Protein AF-A0A4V1V0W4-F1 (afdb_monomer_lite)

pLDDT: mean 90.33, std 11.94, range [42.12, 98.88]

Sequence (285 aa):
SVSKTLTAITLIKLLEEKKIPVDSSIVPYLPKDMTLHPSISNITFRQLLTHTSGLHDLGEPSYAVLKKELSKEVPASDKVYQYQNSNFGIMRVLIPTIEDGYAPPAATQDYTKSYLYGIRLMQATQKRVLNAVGIRSADCKNPSPDKCLSYQYPEPIQAGTDWGDMTATNAYRGWTLSAEEMSRVIRGLLYTEKLLTQAQREAMLSGRLGIFPANVAGLEEYGHNGMHPGNPVPGGLNLGEVGTTIAGYSNGISVALFVNSQIDSGDSTSKPIRTAIIADIAAHQ

Secondary structure (DSSP, 8-state):
-THHHHHHHHHHHHHHHTT--TTSBSGGGS-TTSPPPGGGGG-BHHHHHTT-S-----SS--HHHHHHHHTS---GGG-S----THHHHTHHHHHHHHHH-----TTS-HHHHHHHHHHHHHHHHIIIIIGGGT----BSS---TTPPPBB-SSS--PPPBP----GGG-SSS--B--HHHHHHHHHHHHS-SSSS-HHHHHHHHHTTSS-EEEEETTEEEEEEEEEES---TTT---S--EEEEEEEETTS-EEEEEESB--SSSS-THHHHHHHHHHHHHHT-

Radius of gyration: 18.7 Å; chains: 1; bounding box: 48×43×48 Å

Foldseek 3Di:
DQLLVLLLLLVLVLCVVLVHDQQDQLVVQDDPPQAADPQSRRQGNLLLLQQQRQFAQPDQLFQVSLSVRRNDDRDPVSSDRDDHLNSQSCSLRRSLCSNPNDDDDPPDDRLVRLLVSLVSSVVSSCVQAQVLLPHDQKFLARPDPPDDFFAEPPDPDDDGDDPGHCSSRGRSDRIDDDFVSLQSRLLCLPPHPSRHDPVSSCCCAVSVRSWDWDAAPNWIKIKDKDKPPPDDDDPDDDRGMKTWMWMDTPVSDIGIDIDRGDPDDHDSVVVVVVSVVVVVVVVVD

Structure (mmCIF, N/CA/C/O backbone):
data_AF-A0A4V1V0W4-F1
#
_entry.id   AF-A0A4V1V0W4-F1
#
loop_
_atom_site.group_PDB
_atom_site.id
_atom_site.type_symbol
_atom_site.label_atom_id
_atom_site.label_alt_id
_atom_site.label_comp_id
_atom_site.label_asym_id
_atom_site.label_entity_id
_atom_site.label_seq_id
_atom_site.pdbx_PDB_ins_code
_atom_site.Cartn_x
_atom_site.Cartn_y
_atom_site.Cartn_z
_atom_site.occupancy
_atom_site.B_iso_or_equiv
_atom_site.auth_seq_id
_atom_site.auth_comp_id
_atom_site.auth_asym_id
_atom_site.auth_atom_id
_atom_site.pdbx_PDB_model_num
ATOM 1 N N . SER A 1 1 ? 2.374 4.182 -7.389 1.00 93.06 1 SER A N 1
ATOM 2 C CA . SER A 1 1 ? 1.206 3.326 -7.083 1.00 93.06 1 SER A CA 1
ATOM 3 C C . SER A 1 1 ? 1.531 1.895 -6.682 1.00 93.06 1 SER A C 1
ATOM 5 O O . SER A 1 1 ? 0.800 1.385 -5.851 1.00 93.06 1 SER A O 1
ATOM 7 N N . VAL A 1 2 ? 2.608 1.256 -7.164 1.00 95.31 2 VAL A N 1
ATOM 8 C CA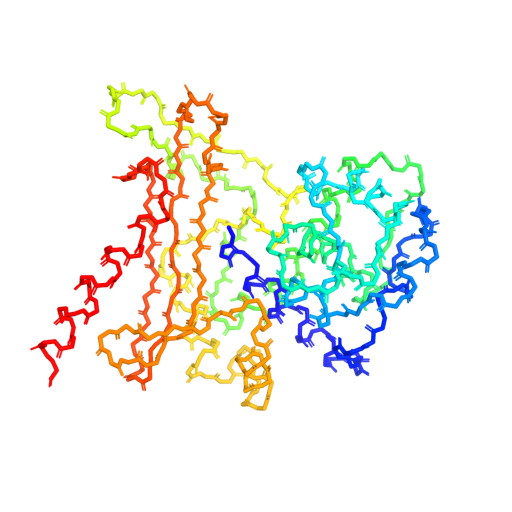 . VAL A 1 2 ? 2.999 -0.107 -6.728 1.00 95.31 2 VAL A CA 1
ATOM 9 C C . VAL A 1 2 ? 3.064 -0.271 -5.196 1.00 95.31 2 VAL A C 1
ATOM 11 O O . VAL A 1 2 ? 2.691 -1.318 -4.674 1.00 95.31 2 VAL A O 1
ATOM 14 N N . SER A 1 3 ? 3.420 0.795 -4.469 1.00 97.31 3 SER A N 1
ATOM 15 C CA . SER A 1 3 ? 3.336 0.916 -3.003 1.00 97.31 3 SER A CA 1
ATOM 16 C C . SER A 1 3 ? 2.017 0.440 -2.382 1.00 97.31 3 SER A C 1
ATOM 18 O O . SER A 1 3 ? 2.037 -0.103 -1.281 1.00 97.31 3 SER A O 1
ATOM 20 N N . LYS A 1 4 ? 0.889 0.587 -3.088 1.00 98.50 4 LYS A N 1
ATOM 21 C CA . LYS A 1 4 ? -0.433 0.130 -2.639 1.00 98.50 4 LYS A CA 1
ATOM 22 C C . LYS A 1 4 ? -0.457 -1.369 -2.362 1.00 98.50 4 LYS A C 1
ATOM 24 O O . LYS A 1 4 ? -1.062 -1.788 -1.384 1.00 98.50 4 LYS A O 1
ATOM 29 N N . THR A 1 5 ? 0.271 -2.155 -3.154 1.00 98.25 5 THR A N 1
ATOM 30 C CA . THR A 1 5 ? 0.407 -3.603 -2.952 1.00 98.25 5 THR A CA 1
ATOM 31 C C . THR A 1 5 ? 1.073 -3.906 -1.610 1.00 98.25 5 THR A C 1
ATOM 33 O O . THR A 1 5 ? 0.585 -4.743 -0.857 1.00 98.25 5 THR A O 1
ATOM 36 N N . LEU A 1 6 ? 2.145 -3.183 -1.253 1.00 98.62 6 LEU A N 1
ATOM 37 C CA . LEU A 1 6 ? 2.806 -3.331 0.051 1.00 98.62 6 LEU A CA 1
ATOM 38 C C . LEU A 1 6 ? 1.843 -2.992 1.191 1.00 98.62 6 LEU A C 1
ATOM 40 O O . LEU A 1 6 ? 1.726 -3.748 2.151 1.00 98.62 6 LEU A O 1
ATOM 44 N N . THR A 1 7 ? 1.118 -1.881 1.067 1.00 98.81 7 THR A N 1
ATOM 45 C CA . THR A 1 7 ? 0.126 -1.458 2.061 1.00 98.81 7 THR A CA 1
ATOM 46 C C . THR A 1 7 ? -1.028 -2.445 2.191 1.00 98.81 7 THR A C 1
ATOM 48 O O . THR A 1 7 ? -1.434 -2.732 3.315 1.00 98.81 7 THR A O 1
ATOM 51 N N . ALA A 1 8 ? -1.515 -3.013 1.085 1.00 98.81 8 ALA A N 1
ATOM 52 C CA . ALA A 1 8 ? -2.553 -4.036 1.097 1.00 98.81 8 ALA A CA 1
ATOM 53 C C . ALA A 1 8 ? -2.098 -5.289 1.851 1.00 98.81 8 ALA A C 1
ATOM 55 O O . ALA A 1 8 ? -2.807 -5.745 2.744 1.00 98.81 8 ALA A O 1
ATOM 56 N N . ILE A 1 9 ? -0.893 -5.799 1.565 1.00 98.75 9 ILE A N 1
ATOM 57 C CA . ILE A 1 9 ? -0.333 -6.959 2.278 1.00 98.75 9 ILE A CA 1
ATOM 58 C C . ILE A 1 9 ? -0.184 -6.638 3.772 1.00 98.75 9 ILE A C 1
ATOM 60 O O . ILE A 1 9 ? -0.594 -7.438 4.614 1.00 98.75 9 ILE A O 1
ATOM 64 N N . THR A 1 10 ? 0.354 -5.461 4.116 1.00 98.88 10 THR A N 1
ATOM 65 C CA . THR A 1 10 ? 0.485 -5.020 5.514 1.00 98.88 10 THR A CA 1
ATOM 66 C C . THR A 1 10 ? -0.869 -4.993 6.223 1.00 98.88 10 THR A C 1
ATOM 68 O O . THR A 1 10 ? -0.976 -5.523 7.330 1.00 98.88 10 THR A O 1
ATOM 71 N N . LEU A 1 11 ? -1.897 -4.409 5.596 1.00 98.88 11 LEU A N 1
ATOM 72 C CA . LEU A 1 11 ? -3.240 -4.313 6.164 1.00 98.88 11 LEU A CA 1
ATOM 73 C C . LEU A 1 11 ? -3.884 -5.693 6.317 1.00 98.88 11 LEU A C 1
ATOM 75 O O . LEU A 1 11 ? -4.360 -6.000 7.400 1.00 98.88 11 LEU A O 1
ATOM 79 N N . ILE A 1 12 ? -3.868 -6.538 5.282 1.00 98.62 12 ILE A N 1
ATOM 80 C CA . ILE A 1 12 ? -4.482 -7.877 5.313 1.00 98.62 12 ILE A CA 1
ATOM 81 C C . ILE A 1 12 ? -3.876 -8.725 6.437 1.00 98.62 12 ILE A C 1
ATOM 83 O O . ILE A 1 12 ? -4.613 -9.318 7.222 1.00 98.62 12 ILE A O 1
ATOM 87 N N . LYS A 1 13 ? -2.543 -8.733 6.570 1.00 98.50 13 LYS A N 1
ATOM 88 C CA . LYS A 1 13 ? -1.873 -9.454 7.662 1.00 98.50 13 LYS A CA 1
ATOM 89 C C . LYS A 1 13 ? -2.256 -8.897 9.034 1.00 98.50 13 LYS A C 1
ATOM 91 O O . LYS A 1 13 ? -2.515 -9.665 9.952 1.00 98.50 13 LYS A O 1
ATOM 96 N N . LEU A 1 14 ? -2.308 -7.571 9.175 1.00 98.69 14 LEU A N 1
ATOM 97 C CA . LEU A 1 14 ? -2.693 -6.934 10.433 1.00 98.69 14 LEU A CA 1
ATOM 98 C C . LEU A 1 14 ? -4.152 -7.234 10.812 1.00 98.69 14 LEU A C 1
ATOM 100 O O . LEU A 1 14 ? -4.433 -7.527 11.972 1.00 98.69 14 LEU A O 1
ATOM 104 N N . LEU A 1 15 ? -5.074 -7.181 9.850 1.00 98.56 15 LEU A N 1
ATOM 105 C CA . LEU A 1 15 ? -6.481 -7.511 10.064 1.00 98.56 15 LEU A CA 1
ATOM 106 C C . LEU A 1 15 ? -6.637 -8.957 10.548 1.00 98.56 15 LEU A C 1
ATOM 108 O O . LEU A 1 15 ? -7.344 -9.185 11.528 1.00 98.56 15 LEU A O 1
ATOM 112 N N . GLU A 1 16 ? -5.910 -9.905 9.950 1.00 97.06 16 GLU A N 1
ATOM 113 C CA . GLU A 1 16 ? -5.888 -11.298 10.411 1.00 97.06 16 GLU A CA 1
ATOM 114 C C . GLU A 1 16 ? -5.381 -11.417 11.854 1.00 97.06 16 GLU A C 1
ATOM 116 O O . GLU A 1 16 ? -6.047 -12.000 12.708 1.00 97.06 16 GLU A O 1
ATOM 121 N N . GLU A 1 17 ? -4.221 -10.824 12.155 1.00 97.50 17 GLU A N 1
ATOM 122 C CA . GLU A 1 17 ? -3.621 -10.864 13.496 1.00 97.50 17 GLU A CA 1
ATOM 123 C C . GLU A 1 17 ? -4.564 -10.311 14.574 1.00 97.50 17 GLU A C 1
ATOM 125 O O . GLU A 1 17 ? -4.546 -10.758 15.723 1.00 97.50 17 GLU A O 1
ATOM 130 N N . LYS A 1 18 ? -5.403 -9.339 14.203 1.00 98.31 18 LYS A N 1
ATOM 131 C CA . LYS A 1 18 ? -6.395 -8.709 15.079 1.00 98.31 18 LYS A CA 1
ATOM 132 C C . LYS A 1 18 ? -7.783 -9.348 14.989 1.00 98.31 18 LYS A C 1
ATOM 134 O O . LYS A 1 18 ? -8.673 -8.916 15.717 1.00 98.31 18 LYS A O 1
ATOM 139 N N . LYS A 1 19 ? -7.965 -10.373 14.147 1.00 97.88 19 LYS A N 1
ATOM 140 C CA . LYS A 1 19 ? -9.247 -11.046 13.873 1.00 97.88 19 LYS A CA 1
ATOM 141 C C . LYS A 1 19 ? -10.345 -10.074 13.424 1.00 97.88 19 LYS A C 1
ATOM 143 O O . LYS A 1 19 ? -11.500 -10.201 13.826 1.00 97.88 19 LYS A O 1
ATOM 148 N N . ILE A 1 20 ? -9.976 -9.086 12.613 1.00 98.31 20 ILE A N 1
ATOM 149 C CA . ILE A 1 20 ? -10.886 -8.086 12.053 1.00 98.31 20 ILE A CA 1
ATOM 150 C C . ILE A 1 20 ? -11.231 -8.507 10.617 1.00 98.31 20 ILE A C 1
ATOM 152 O O . ILE A 1 20 ? -10.337 -8.551 9.771 1.00 98.31 20 ILE A O 1
ATOM 156 N N . PRO A 1 21 ? -12.502 -8.801 10.298 1.00 97.44 21 PRO A N 1
ATOM 157 C CA . PRO A 1 21 ? -12.915 -9.062 8.925 1.00 97.44 21 PRO A CA 1
ATOM 158 C C . PRO A 1 21 ? -12.621 -7.877 7.998 1.00 97.44 21 PRO A C 1
ATOM 160 O O . PRO A 1 21 ? -12.822 -6.717 8.352 1.00 97.44 21 PRO A O 1
ATOM 163 N N . VAL A 1 22 ? -12.233 -8.153 6.753 1.00 97.38 22 VAL A N 1
ATOM 164 C CA . VAL A 1 22 ? -12.005 -7.096 5.748 1.00 97.38 22 VAL A CA 1
ATOM 165 C C . VAL A 1 22 ? -13.292 -6.326 5.395 1.00 97.38 22 VAL A C 1
ATOM 167 O O . VAL A 1 22 ? -13.244 -5.195 4.921 1.00 97.38 22 VAL A O 1
ATOM 170 N N . ASP A 1 23 ? -14.459 -6.903 5.674 1.00 97.56 23 ASP A N 1
ATOM 171 C CA . ASP A 1 23 ? -15.766 -6.261 5.504 1.00 97.56 23 ASP A CA 1
ATOM 172 C C . ASP A 1 23 ? -16.187 -5.399 6.709 1.00 97.56 23 ASP A C 1
ATOM 174 O O . ASP A 1 23 ? -17.253 -4.788 6.693 1.00 97.56 23 ASP A O 1
ATOM 178 N N . SER A 1 24 ? -15.357 -5.301 7.752 1.00 98.06 24 SER A N 1
ATOM 179 C CA . SER A 1 24 ? -15.604 -4.400 8.879 1.00 98.06 24 SER A CA 1
ATOM 180 C C . SER A 1 24 ? -15.475 -2.927 8.483 1.00 98.06 24 SER A C 1
ATOM 182 O O . SER A 1 24 ? -14.664 -2.560 7.629 1.00 98.06 24 SER A O 1
ATOM 184 N N . SER A 1 25 ? -16.270 -2.078 9.145 1.00 97.94 25 SER A N 1
ATOM 185 C CA . SER A 1 25 ? -16.200 -0.619 9.004 1.00 97.94 25 SER A CA 1
ATOM 186 C C . SER A 1 25 ? -14.846 -0.081 9.473 1.00 97.94 25 SER A C 1
ATOM 188 O O . SER A 1 25 ? -14.288 -0.555 10.464 1.00 97.94 25 SER A O 1
ATOM 190 N N . ILE A 1 26 ? -14.339 0.944 8.785 1.00 98.38 26 ILE A N 1
ATOM 191 C CA . ILE A 1 26 ? -13.091 1.630 9.149 1.00 98.38 26 ILE A CA 1
ATOM 192 C C . ILE A 1 26 ? -13.272 2.632 10.295 1.00 98.38 26 ILE A C 1
ATOM 194 O O . ILE A 1 26 ? -12.292 3.036 10.916 1.00 98.38 26 ILE A O 1
ATOM 198 N N . VAL A 1 27 ? -14.513 3.041 10.579 1.00 97.44 27 VAL A N 1
ATOM 199 C CA . VAL A 1 27 ? -14.832 4.132 11.515 1.00 97.44 27 VAL A CA 1
ATOM 200 C C . VAL A 1 27 ? -14.260 3.945 12.922 1.00 97.44 27 VAL A C 1
ATOM 202 O O . VAL A 1 27 ? -13.727 4.921 13.450 1.00 97.44 27 VAL A O 1
ATOM 205 N N . PRO A 1 28 ? -14.279 2.741 13.533 1.00 97.19 28 PRO A N 1
ATOM 206 C CA . PRO A 1 28 ? -13.694 2.537 14.861 1.00 97.19 28 PRO A CA 1
ATOM 207 C C . PRO A 1 28 ? -12.192 2.843 14.944 1.00 97.19 28 PRO A C 1
ATOM 209 O O . PRO A 1 28 ? -11.663 3.011 16.040 1.00 97.19 28 PRO A O 1
ATOM 212 N N . TYR A 1 29 ? -11.511 2.906 13.798 1.00 97.94 29 TYR A N 1
ATOM 213 C CA . TYR A 1 29 ? -10.065 3.081 13.686 1.00 97.94 29 TYR A CA 1
ATOM 214 C C . TYR A 1 29 ? -9.675 4.459 13.137 1.00 97.94 29 TYR A C 1
ATOM 216 O O . TYR A 1 29 ? -8.501 4.699 12.861 1.00 97.94 29 TYR A O 1
ATOM 224 N N . LEU A 1 30 ? -10.641 5.367 12.957 1.00 97.56 30 LEU A N 1
ATOM 225 C CA . LEU A 1 30 ? -10.370 6.741 12.546 1.00 97.56 30 LEU A CA 1
ATOM 226 C C . LEU A 1 30 ? -10.071 7.633 13.766 1.00 97.56 30 LEU A C 1
ATOM 228 O O . LEU A 1 30 ? -10.709 7.490 14.814 1.00 97.56 30 LEU A O 1
ATOM 232 N N . PRO A 1 31 ? -9.127 8.586 13.656 1.00 95.19 31 PRO A N 1
ATOM 233 C CA . PRO A 1 31 ? -8.849 9.539 14.723 1.00 95.19 31 PRO A CA 1
ATOM 234 C C . PRO A 1 31 ? -10.062 10.408 15.056 1.00 95.19 31 PRO A C 1
ATOM 236 O O . PRO A 1 31 ? -10.785 10.871 14.176 1.00 95.19 31 PRO A O 1
ATOM 239 N N . LYS A 1 32 ? -10.242 10.700 16.347 1.00 93.25 32 LYS A N 1
ATOM 240 C CA . LYS A 1 32 ? -11.389 11.473 16.854 1.00 93.25 32 LYS A CA 1
ATOM 241 C C . LYS A 1 32 ? -11.428 12.931 16.383 1.00 93.25 32 LYS A C 1
ATOM 243 O O . LYS A 1 32 ? -12.472 13.562 16.478 1.00 93.25 32 LYS A O 1
ATOM 248 N N . ASP A 1 33 ? -10.306 13.479 15.914 1.00 94.06 33 ASP A N 1
ATOM 249 C CA . ASP A 1 33 ? -10.232 14.840 15.368 1.00 94.06 33 ASP A CA 1
ATOM 250 C C . ASP A 1 33 ? -10.617 14.915 13.878 1.00 94.06 33 ASP A C 1
ATOM 252 O O . ASP A 1 33 ? -10.535 15.990 13.277 1.00 94.06 33 ASP A O 1
ATOM 256 N N . MET A 1 34 ? -11.029 13.795 13.272 1.00 95.00 34 MET A N 1
ATOM 257 C CA . MET A 1 34 ? -11.644 13.768 11.949 1.00 95.00 34 MET A CA 1
ATOM 258 C C . MET A 1 34 ? -13.165 13.867 12.088 1.00 95.00 34 MET A C 1
ATOM 260 O O . MET A 1 34 ? -13.820 12.953 12.585 1.00 95.00 34 MET A O 1
ATOM 264 N N . THR A 1 35 ? -13.744 14.974 11.628 1.00 95.69 35 THR A N 1
ATOM 265 C CA . THR A 1 35 ? -15.200 15.089 11.493 1.00 95.69 35 THR A CA 1
ATOM 266 C C . THR A 1 35 ? -15.664 14.211 10.337 1.00 95.69 35 THR A C 1
ATOM 268 O O . THR A 1 35 ? -15.211 14.397 9.211 1.00 95.69 35 THR A O 1
ATOM 271 N N . LEU A 1 36 ? -16.566 13.270 10.613 1.00 97.06 36 LEU A N 1
ATOM 272 C CA . LEU A 1 36 ? -17.069 12.323 9.621 1.00 97.06 36 LEU A CA 1
ATOM 273 C C . LEU A 1 36 ? -18.462 12.734 9.146 1.00 97.06 36 LEU A C 1
ATOM 275 O O . LEU A 1 36 ? -19.346 12.988 9.966 1.00 97.06 36 LEU A O 1
ATOM 279 N N . HIS A 1 37 ? -18.680 12.740 7.834 1.00 96.69 37 HIS A N 1
ATOM 280 C CA . HIS A 1 37 ? -20.032 12.804 7.292 1.00 96.69 37 HIS A CA 1
ATOM 281 C C . HIS A 1 37 ? -20.784 11.489 7.588 1.00 96.69 37 HIS A C 1
ATOM 283 O O . HIS A 1 37 ? -20.170 10.418 7.531 1.00 96.69 37 HIS A O 1
ATOM 289 N N . PRO A 1 38 ? -22.107 11.501 7.853 1.00 94.81 38 PRO A N 1
ATOM 290 C CA . PRO A 1 38 ? -22.868 10.282 8.152 1.00 94.81 38 PRO A CA 1
ATOM 291 C C . PRO A 1 38 ? -22.735 9.161 7.110 1.00 94.81 38 PRO A C 1
ATOM 293 O O . PRO A 1 38 ? -22.720 7.985 7.471 1.00 94.81 38 PRO A O 1
ATOM 296 N N . SER A 1 39 ? -22.569 9.497 5.828 1.00 93.31 39 SER A N 1
ATOM 297 C CA . SER A 1 39 ? -22.370 8.521 4.740 1.00 93.31 39 SER A CA 1
ATOM 298 C C . SER A 1 39 ? -21.060 7.720 4.837 1.00 93.31 39 SER A C 1
ATOM 300 O O . SER A 1 39 ? -20.939 6.666 4.215 1.00 93.31 39 SER A O 1
ATOM 302 N N . ILE A 1 40 ? -20.080 8.184 5.623 1.00 93.62 40 ILE A N 1
ATOM 303 C CA . ILE A 1 40 ? -18.803 7.486 5.854 1.00 93.62 40 ILE A CA 1
ATOM 304 C C . ILE A 1 40 ? -18.974 6.272 6.775 1.00 93.62 40 ILE A C 1
ATOM 306 O O . ILE A 1 40 ? -18.154 5.356 6.727 1.00 93.62 40 ILE A O 1
ATOM 310 N N . SER A 1 41 ? -20.050 6.239 7.576 1.00 85.19 41 SER A N 1
ATOM 311 C CA . SER A 1 41 ? -20.298 5.252 8.644 1.00 85.19 41 SER A CA 1
ATOM 312 C C . SER A 1 41 ? -20.081 3.787 8.237 1.00 85.19 41 SER A C 1
ATOM 314 O O . SER A 1 41 ? -19.637 2.973 9.050 1.00 85.19 41 SER A O 1
ATOM 316 N N . ASN A 1 42 ? -20.315 3.475 6.960 1.00 86.56 42 ASN A N 1
ATOM 317 C CA . ASN A 1 42 ? -20.288 2.121 6.415 1.00 86.56 42 ASN A CA 1
ATOM 318 C C . ASN A 1 42 ? -19.178 1.884 5.374 1.00 86.56 42 ASN A C 1
ATOM 320 O O . ASN A 1 42 ? -19.273 0.933 4.598 1.00 86.56 42 ASN A O 1
ATOM 324 N N . ILE A 1 43 ? -18.142 2.731 5.300 1.00 97.62 43 ILE A N 1
ATOM 325 C CA . ILE A 1 43 ? -16.959 2.409 4.484 1.00 97.62 43 ILE A CA 1
ATOM 326 C C . ILE A 1 43 ? -16.187 1.260 5.140 1.00 97.62 43 ILE A C 1
ATOM 328 O O . ILE A 1 43 ? -15.831 1.345 6.314 1.00 97.62 43 ILE A O 1
ATOM 332 N N . THR A 1 44 ? -15.906 0.200 4.380 1.00 98.38 44 THR A N 1
ATOM 333 C CA . THR A 1 44 ? -15.188 -0.994 4.863 1.00 98.38 44 THR A CA 1
ATOM 334 C C . THR A 1 44 ? -13.740 -1.050 4.379 1.00 98.38 44 THR A C 1
ATOM 336 O O . THR A 1 44 ? -13.374 -0.386 3.403 1.00 98.38 44 THR A O 1
ATOM 339 N N . PHE A 1 45 ? -12.901 -1.883 5.008 1.00 98.69 45 PHE A N 1
ATOM 340 C CA . PHE A 1 45 ? -11.535 -2.112 4.514 1.00 98.69 45 PHE A CA 1
ATOM 341 C C . PHE A 1 45 ? -11.523 -2.682 3.094 1.00 98.69 45 PHE A C 1
ATOM 343 O O . PHE A 1 45 ? -10.702 -2.264 2.277 1.00 98.69 45 PHE A O 1
ATOM 350 N N . ARG A 1 46 ? -12.459 -3.584 2.767 1.00 98.56 46 ARG A N 1
ATOM 351 C CA . ARG A 1 46 ? -12.624 -4.127 1.412 1.00 98.56 46 ARG A CA 1
ATOM 352 C C . ARG A 1 46 ? -12.896 -3.014 0.416 1.00 98.56 46 ARG A C 1
ATOM 354 O O . ARG A 1 46 ? -12.285 -2.994 -0.649 1.00 98.56 46 ARG A O 1
ATOM 361 N N . GLN A 1 47 ? -13.776 -2.077 0.759 1.00 98.44 47 GLN A N 1
ATOM 362 C CA . GLN A 1 47 ? -14.105 -0.961 -0.122 1.00 98.44 47 GLN A CA 1
ATOM 363 C C . GLN A 1 47 ? -12.903 -0.046 -0.382 1.00 98.44 47 GLN A C 1
ATOM 365 O O . GLN A 1 47 ? -12.710 0.401 -1.511 1.00 98.44 47 GLN A O 1
ATOM 370 N N . LEU A 1 48 ? -12.047 0.175 0.620 1.00 98.69 48 LEU A N 1
ATOM 371 C CA . LEU A 1 48 ? -10.777 0.873 0.411 1.00 98.69 48 LEU A CA 1
ATOM 372 C C . LEU A 1 48 ? -9.833 0.072 -0.507 1.00 98.69 48 LEU A C 1
ATOM 374 O O . LEU A 1 48 ? -9.364 0.590 -1.518 1.00 98.69 48 LEU A O 1
ATOM 378 N N . LEU A 1 49 ? -9.591 -1.206 -0.198 1.00 98.75 49 LEU A N 1
ATOM 379 C CA . LEU A 1 49 ? -8.665 -2.082 -0.937 1.00 98.75 49 LEU A CA 1
ATOM 380 C C . LEU A 1 49 ? -9.059 -2.302 -2.406 1.00 98.75 49 LEU A C 1
ATOM 382 O O . LEU A 1 49 ? -8.191 -2.567 -3.235 1.00 98.75 49 LEU A O 1
ATOM 386 N N . THR A 1 50 ? -10.352 -2.200 -2.718 1.00 98.12 50 THR A N 1
ATOM 387 C CA . THR A 1 50 ? -10.913 -2.423 -4.062 1.00 98.12 50 THR A CA 1
ATOM 388 C C . THR A 1 50 ? -11.252 -1.142 -4.805 1.00 98.12 50 THR A C 1
ATOM 390 O O . THR A 1 50 ? -11.779 -1.215 -5.912 1.00 98.12 50 THR A O 1
ATOM 393 N N . HIS A 1 51 ? -10.961 0.026 -4.226 1.00 98.06 51 HIS A N 1
ATOM 394 C CA . HIS A 1 51 ? -11.328 1.312 -4.808 1.00 98.06 51 HIS A CA 1
ATOM 395 C C . HIS A 1 51 ? -12.848 1.479 -5.044 1.00 98.06 51 HIS A C 1
ATOM 397 O O . HIS A 1 51 ? -13.266 2.042 -6.047 1.00 98.06 51 HIS A O 1
ATOM 403 N N . THR A 1 52 ? -13.683 0.985 -4.123 1.00 97.81 52 THR A N 1
ATOM 404 C CA . THR A 1 52 ? -15.163 1.053 -4.183 1.00 97.81 52 THR A CA 1
ATOM 405 C C . THR A 1 52 ? -15.781 1.806 -2.997 1.00 97.81 52 THR A C 1
ATOM 407 O O . THR A 1 52 ? -16.961 1.665 -2.683 1.00 97.81 52 THR A O 1
ATOM 410 N N . SER A 1 53 ? -14.984 2.606 -2.285 1.00 97.88 53 SER A N 1
ATOM 411 C CA . SER A 1 53 ? -15.432 3.338 -1.092 1.00 97.88 53 SER A CA 1
ATOM 412 C C . SER A 1 53 ? -16.380 4.498 -1.379 1.00 97.88 53 SER A C 1
ATOM 414 O O . SER A 1 53 ? -17.178 4.827 -0.497 1.00 97.88 53 SER A O 1
ATOM 416 N N . GLY A 1 54 ? -16.281 5.080 -2.580 1.00 97.12 54 GLY A N 1
ATOM 417 C CA . GLY A 1 54 ? -16.893 6.349 -2.974 1.00 97.12 54 GLY A CA 1
ATOM 418 C C . GLY A 1 54 ? -16.145 7.601 -2.494 1.00 97.12 54 GLY A C 1
ATOM 419 O O . GLY A 1 54 ? -16.644 8.706 -2.670 1.00 97.12 54 GLY A O 1
ATOM 420 N N . LEU A 1 55 ? -14.959 7.459 -1.886 1.00 96.38 55 LEU A N 1
ATOM 421 C CA . LEU A 1 55 ? -14.074 8.600 -1.626 1.00 96.38 55 LEU A CA 1
ATOM 422 C C . LEU A 1 55 ? -13.548 9.167 -2.947 1.00 96.38 55 LEU A C 1
ATOM 424 O O . LEU A 1 55 ? -13.190 8.400 -3.835 1.00 96.38 55 LEU A O 1
ATOM 428 N N . HIS A 1 56 ? -13.427 10.489 -3.034 1.00 90.81 56 HIS A N 1
ATOM 429 C CA . HIS A 1 56 ? -12.888 11.196 -4.197 1.00 90.81 56 HIS A CA 1
ATOM 430 C C . HIS A 1 56 ? -11.606 11.928 -3.811 1.00 90.81 56 HIS A C 1
ATOM 432 O O . HIS A 1 56 ? -11.632 12.691 -2.844 1.00 90.81 56 HIS A O 1
ATOM 438 N N . ASP A 1 57 ? -10.520 11.732 -4.563 1.00 91.25 57 ASP A N 1
ATOM 439 C CA . ASP A 1 57 ? -9.240 12.412 -4.347 1.00 91.25 57 ASP A CA 1
ATOM 440 C C . ASP A 1 57 ? -9.445 13.939 -4.443 1.00 91.25 57 ASP A C 1
ATOM 442 O O . ASP A 1 57 ? -9.674 14.497 -5.518 1.00 91.25 57 ASP A O 1
ATOM 446 N N . LEU A 1 58 ? -9.344 14.650 -3.315 1.00 92.50 58 LEU A N 1
ATOM 447 C CA . LEU A 1 58 ? -9.396 16.123 -3.268 1.00 92.50 58 LEU A CA 1
ATOM 448 C C . LEU A 1 58 ? -8.017 16.773 -3.432 1.00 92.50 58 LEU A C 1
ATOM 450 O O . LEU A 1 58 ? -7.850 17.969 -3.177 1.00 92.50 58 LEU A O 1
ATOM 454 N N . GLY A 1 59 ? -7.030 15.975 -3.819 1.00 91.19 59 GLY A N 1
ATOM 455 C CA . GLY A 1 59 ? -5.633 16.342 -3.935 1.00 91.19 59 GLY A CA 1
ATOM 456 C C . GLY A 1 59 ? -4.749 15.251 -3.352 1.00 91.19 59 GLY A C 1
ATOM 457 O O . GLY A 1 59 ? -5.147 14.098 -3.210 1.00 91.19 59 GLY A O 1
ATOM 458 N N . GLU A 1 60 ? -3.527 15.628 -3.000 1.00 91.81 60 GLU A N 1
ATOM 459 C CA . GLU A 1 60 ? -2.578 14.708 -2.395 1.00 91.81 60 GLU A CA 1
ATOM 460 C C . GLU A 1 60 ? -3.089 14.190 -1.031 1.00 91.81 60 GLU A C 1
ATOM 462 O O . GLU A 1 60 ? -3.316 15.025 -0.152 1.00 91.81 60 GLU A O 1
ATOM 467 N N . PRO A 1 61 ? -3.224 12.861 -0.803 1.00 95.31 61 PRO A N 1
ATOM 468 C CA . PRO A 1 61 ? -3.773 12.268 0.431 1.00 95.31 61 PRO A CA 1
ATOM 469 C C . PRO A 1 61 ? -2.926 12.473 1.708 1.00 95.31 61 PRO A C 1
ATOM 471 O O . PRO A 1 61 ? -2.453 11.525 2.348 1.00 95.31 61 PRO A O 1
ATOM 474 N N . SER A 1 62 ? -2.708 13.726 2.098 1.00 96.06 62 SER A N 1
ATOM 475 C CA . SER A 1 62 ? -2.181 14.162 3.391 1.00 96.06 62 SER A CA 1
ATOM 476 C C . SER A 1 62 ? -3.257 14.049 4.475 1.00 96.06 62 SER A C 1
ATOM 478 O O . SER A 1 62 ? -4.442 13.928 4.178 1.00 96.06 62 SER A O 1
ATOM 480 N N . TYR A 1 63 ? -2.874 14.116 5.751 1.00 97.50 63 TYR A N 1
ATOM 481 C CA . TYR A 1 63 ? -3.832 14.070 6.864 1.00 97.50 63 TYR A CA 1
ATOM 482 C C . TYR A 1 63 ? -4.906 15.165 6.764 1.00 97.50 63 TYR A C 1
ATOM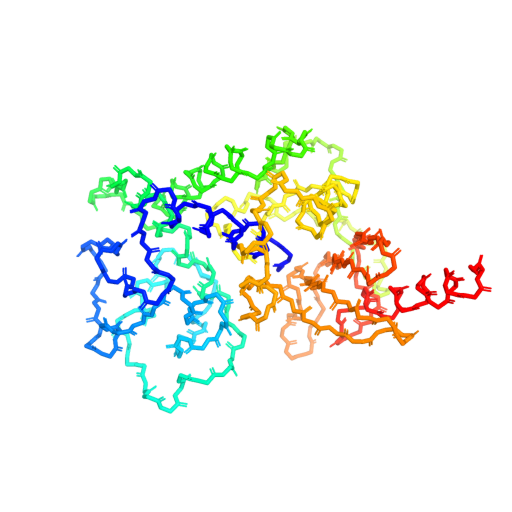 484 O O . TYR A 1 63 ? -6.079 14.898 7.009 1.00 97.50 63 TYR A O 1
ATOM 492 N N . ALA A 1 64 ? -4.520 16.376 6.347 1.00 97.06 64 ALA A N 1
ATOM 493 C CA . ALA A 1 64 ? -5.447 17.491 6.163 1.00 97.06 64 ALA A CA 1
ATOM 494 C C . ALA A 1 64 ? -6.449 17.235 5.021 1.00 97.06 64 ALA A C 1
ATOM 496 O O . ALA A 1 64 ? -7.642 17.498 5.171 1.00 97.06 64 ALA A O 1
ATOM 497 N N . VAL A 1 65 ? -5.980 16.687 3.892 1.00 97.38 65 VAL A N 1
ATOM 498 C CA . VAL A 1 65 ? -6.841 16.348 2.745 1.00 97.38 65 VAL A CA 1
ATOM 499 C C . VAL A 1 65 ? -7.792 15.209 3.103 1.00 97.38 65 VAL A C 1
ATOM 501 O O . VAL A 1 65 ? -8.992 15.344 2.894 1.00 97.38 65 VAL A O 1
ATOM 504 N N . LEU A 1 66 ? -7.294 14.154 3.749 1.00 97.62 66 LEU A N 1
ATOM 505 C CA . LEU A 1 66 ? -8.113 13.031 4.213 1.00 97.62 66 LEU A CA 1
ATOM 506 C C . LEU A 1 66 ? -9.193 13.477 5.214 1.00 97.62 66 LEU A C 1
ATOM 508 O O . LEU A 1 66 ? -10.340 13.052 5.110 1.00 97.62 66 LEU A O 1
ATOM 512 N N . LYS A 1 67 ? -8.870 14.392 6.140 1.00 96.81 67 LYS A N 1
ATOM 513 C CA . LYS A 1 67 ? -9.863 15.013 7.037 1.00 96.81 67 LYS A CA 1
ATOM 514 C C . LYS A 1 67 ? -10.976 15.721 6.276 1.00 96.81 67 LYS A C 1
ATOM 516 O O . LYS A 1 67 ? -12.141 15.598 6.639 1.00 96.81 67 LYS A O 1
ATOM 521 N N . LYS A 1 68 ? -10.615 16.470 5.233 1.00 97.06 68 LYS A N 1
ATOM 522 C CA . LYS A 1 68 ? -11.570 17.183 4.378 1.00 97.06 68 LYS A CA 1
ATOM 523 C C . LYS A 1 68 ? -12.406 16.229 3.524 1.00 97.06 68 LYS A C 1
ATOM 525 O O . LYS A 1 68 ? -13.559 16.525 3.251 1.00 97.06 68 LYS A O 1
ATOM 530 N N . GLU A 1 69 ? -11.838 15.120 3.071 1.00 96.19 69 GLU A N 1
ATOM 531 C CA . GLU A 1 69 ? -12.564 14.103 2.308 1.00 96.19 69 GLU A CA 1
ATOM 532 C C . GLU A 1 69 ? -13.601 13.385 3.162 1.00 96.19 69 GLU A C 1
ATOM 534 O O . GLU A 1 69 ? -14.758 13.287 2.768 1.00 96.19 69 GLU A O 1
ATOM 539 N N . LEU A 1 70 ? -13.215 12.949 4.363 1.00 97.19 70 LEU A N 1
ATOM 540 C CA . LEU A 1 70 ? -14.107 12.234 5.276 1.00 97.19 70 LEU A CA 1
ATOM 541 C C . LEU A 1 70 ? -15.237 13.116 5.830 1.00 97.19 70 LEU A C 1
ATOM 543 O O . LEU A 1 70 ? -16.240 12.591 6.309 1.00 97.19 70 LEU A O 1
ATOM 547 N N . SER A 1 71 ? -15.120 14.444 5.754 1.00 97.00 71 SER A N 1
ATOM 548 C CA . SER A 1 71 ? -16.200 15.358 6.138 1.00 97.00 71 SER A CA 1
ATOM 549 C C . SER A 1 71 ? -17.222 15.613 5.026 1.00 97.00 71 SER A C 1
ATOM 551 O O . SER A 1 71 ? -18.236 16.268 5.279 1.00 97.00 71 SER A O 1
ATOM 553 N N . LYS A 1 72 ? -16.992 15.102 3.810 1.00 96.00 72 LYS A N 1
ATOM 554 C CA . LYS A 1 72 ? -17.916 15.235 2.680 1.00 96.00 72 LYS A CA 1
ATOM 555 C C . LYS A 1 72 ? -18.849 14.042 2.546 1.00 96.00 72 LYS A C 1
ATOM 557 O O . LYS A 1 72 ? -18.546 12.924 2.958 1.00 96.00 72 LYS A O 1
ATOM 562 N N . GLU A 1 73 ? -19.987 14.303 1.916 1.00 95.50 73 GLU A N 1
ATOM 563 C CA . GLU A 1 73 ? -20.911 13.258 1.508 1.00 95.50 73 GLU A CA 1
ATOM 564 C C . GLU A 1 73 ? -20.268 12.297 0.502 1.00 95.50 73 GLU A C 1
ATOM 566 O O . GLU A 1 73 ? -19.541 12.704 -0.402 1.00 95.50 73 GLU A O 1
ATOM 571 N N . VAL A 1 74 ? -20.580 11.014 0.681 1.00 95.12 74 VAL A N 1
ATOM 572 C CA . VAL A 1 74 ? -20.272 9.917 -0.236 1.00 95.12 74 VAL A CA 1
ATOM 573 C C . VAL A 1 74 ? -21.605 9.276 -0.623 1.00 95.12 74 VAL A C 1
ATOM 575 O O . VAL A 1 74 ? -22.132 8.462 0.145 1.00 95.12 74 VAL A O 1
ATOM 578 N N . PRO A 1 75 ? -22.187 9.664 -1.768 1.00 93.44 75 PRO A N 1
ATOM 579 C CA . PRO A 1 75 ? -23.413 9.068 -2.275 1.00 93.44 75 PRO A CA 1
ATOM 580 C C . PRO A 1 75 ? -23.278 7.552 -2.447 1.00 93.44 75 PRO A C 1
ATOM 582 O O . PRO A 1 75 ? -22.220 7.037 -2.806 1.00 93.44 75 PRO A O 1
ATOM 585 N N . ALA A 1 76 ? -24.370 6.810 -2.248 1.00 92.56 76 ALA A N 1
ATOM 586 C CA . ALA A 1 76 ? -24.362 5.363 -2.475 1.00 92.56 76 ALA A CA 1
ATOM 587 C C . ALA A 1 76 ? -24.031 4.999 -3.937 1.00 92.56 76 ALA A C 1
ATOM 589 O O . ALA A 1 76 ? -23.407 3.967 -4.175 1.00 92.56 76 ALA A O 1
ATOM 590 N N . SER A 1 77 ? -24.389 5.865 -4.895 1.00 94.75 77 SER A N 1
ATOM 591 C CA . SER A 1 77 ? -24.032 5.740 -6.317 1.00 94.75 77 SER A CA 1
ATOM 592 C C . SER A 1 77 ? -22.527 5.753 -6.573 1.00 94.75 77 SER A C 1
ATOM 594 O O . SER A 1 77 ? -22.079 5.215 -7.582 1.00 94.75 77 SER A O 1
ATOM 596 N N . ASP A 1 78 ? -21.751 6.334 -5.660 1.00 95.06 78 ASP A N 1
ATOM 597 C CA . ASP A 1 78 ? -20.310 6.513 -5.822 1.00 95.06 78 ASP A CA 1
ATOM 598 C C . ASP A 1 78 ? -19.532 5.301 -5.297 1.00 95.06 78 ASP A C 1
ATOM 600 O O . ASP A 1 78 ? -18.338 5.168 -5.560 1.00 95.06 78 ASP A O 1
ATOM 604 N N . LYS A 1 79 ? -20.200 4.359 -4.611 1.00 95.25 79 LYS A N 1
ATOM 605 C CA . LYS A 1 79 ? -19.625 3.081 -4.152 1.00 95.25 79 LYS A CA 1
ATOM 606 C C . LYS A 1 79 ? -19.480 2.062 -5.290 1.00 95.25 79 LYS A C 1
ATOM 608 O O . LYS A 1 79 ? -19.863 0.899 -5.178 1.00 95.25 79 LYS A O 1
ATOM 613 N N . VAL A 1 80 ? -18.911 2.519 -6.396 1.00 96.06 80 VAL A N 1
ATOM 614 C CA . VAL A 1 80 ? -18.528 1.743 -7.577 1.00 96.06 80 VAL A CA 1
ATOM 615 C C . VAL A 1 80 ? -17.014 1.809 -7.747 1.00 96.06 80 VAL A C 1
ATOM 617 O O . VAL A 1 80 ? -16.345 2.597 -7.083 1.00 96.06 80 VAL A O 1
ATOM 620 N N . TYR A 1 81 ? -16.448 0.967 -8.613 1.00 96.75 81 TYR A N 1
ATOM 621 C CA . TYR A 1 81 ? -15.006 0.989 -8.852 1.00 96.75 81 TYR A CA 1
ATOM 622 C C . TYR A 1 81 ? -14.571 2.341 -9.431 1.00 96.75 81 TYR A C 1
ATOM 624 O O . TYR A 1 81 ? -14.927 2.681 -10.559 1.00 96.75 81 TYR A O 1
ATOM 632 N N . GLN A 1 82 ? -13.772 3.081 -8.664 1.00 95.81 82 GLN A N 1
ATOM 633 C CA . GLN A 1 82 ? -13.106 4.311 -9.077 1.00 95.81 82 GLN A CA 1
ATOM 634 C C . GLN A 1 82 ? -11.736 4.386 -8.416 1.00 95.81 82 GLN A C 1
ATOM 636 O O . GLN A 1 82 ? -11.627 4.481 -7.193 1.00 95.81 82 GLN A O 1
ATOM 641 N N . TYR A 1 83 ? -10.676 4.346 -9.223 1.00 94.88 83 TYR A N 1
ATOM 642 C CA . TYR A 1 83 ? -9.311 4.402 -8.713 1.00 94.88 83 TYR A CA 1
ATOM 643 C C . TYR A 1 83 ? -9.035 5.754 -8.048 1.00 94.88 83 TYR A C 1
ATOM 645 O O . TYR A 1 83 ? -9.023 6.790 -8.702 1.00 94.88 83 TYR A O 1
ATOM 653 N N . GLN A 1 84 ? -8.787 5.717 -6.742 1.00 96.44 84 GLN A N 1
ATOM 654 C CA . GLN A 1 84 ? -8.612 6.896 -5.889 1.00 96.44 84 GLN A CA 1
ATOM 655 C C . GLN A 1 84 ? -7.461 6.617 -4.926 1.00 96.44 84 GLN A C 1
ATOM 657 O O . GLN A 1 84 ? -7.442 5.579 -4.252 1.00 96.44 84 GLN A O 1
ATOM 662 N N . ASN A 1 85 ? -6.461 7.490 -4.890 1.00 97.06 85 ASN A N 1
ATOM 663 C CA . ASN A 1 85 ? -5.294 7.335 -4.032 1.00 97.06 85 ASN A CA 1
ATOM 664 C C . ASN A 1 85 ? -5.650 7.444 -2.554 1.00 97.06 85 ASN A C 1
ATOM 666 O O . ASN A 1 85 ? -5.038 6.741 -1.747 1.00 97.06 85 ASN A O 1
ATOM 670 N N . SER A 1 86 ? -6.652 8.247 -2.205 1.00 97.69 86 SER A N 1
ATOM 671 C CA . SER A 1 86 ? -7.122 8.422 -0.835 1.00 97.69 86 SER A CA 1
ATOM 672 C C . SER A 1 86 ? -7.595 7.126 -0.189 1.00 97.69 86 SER A C 1
ATOM 674 O O . SER A 1 86 ? -7.377 6.934 1.008 1.00 97.69 86 SER A O 1
ATOM 676 N N . ASN A 1 87 ? -8.086 6.167 -0.986 1.00 98.38 87 ASN A N 1
ATOM 677 C CA . ASN A 1 87 ? -8.417 4.825 -0.504 1.00 98.38 87 ASN A CA 1
ATOM 678 C C . ASN A 1 87 ? -7.239 4.120 0.174 1.00 98.38 87 ASN A C 1
ATOM 680 O O . ASN A 1 87 ? -7.413 3.454 1.190 1.00 98.38 87 ASN A O 1
ATOM 684 N N . PHE A 1 88 ? -6.031 4.305 -0.352 1.00 98.69 88 PHE A N 1
ATOM 685 C CA . PHE A 1 88 ? -4.811 3.766 0.246 1.00 98.69 88 PHE A CA 1
ATOM 686 C C . PHE A 1 88 ? -4.120 4.781 1.155 1.00 98.69 88 PHE A C 1
ATOM 688 O O . PHE A 1 88 ? -3.499 4.392 2.140 1.00 98.69 88 PHE A O 1
ATOM 695 N N . GLY A 1 89 ? -4.250 6.080 0.875 1.00 98.31 89 GLY A N 1
ATOM 696 C CA . GLY A 1 89 ? -3.704 7.151 1.705 1.00 98.31 89 GLY A CA 1
ATOM 697 C C . GLY A 1 89 ? -4.210 7.087 3.145 1.00 98.31 89 GLY A C 1
ATOM 698 O O . GLY A 1 89 ? -3.410 7.192 4.074 1.00 98.31 89 GLY A O 1
ATOM 699 N N . ILE A 1 90 ? -5.506 6.819 3.345 1.00 98.56 90 ILE A N 1
ATOM 700 C CA . ILE A 1 90 ? -6.088 6.678 4.687 1.00 98.56 90 ILE A CA 1
ATOM 701 C C . ILE A 1 90 ? -5.548 5.461 5.448 1.00 98.56 90 ILE A C 1
ATOM 703 O O . ILE A 1 90 ? -5.472 5.488 6.676 1.00 98.56 90 ILE A O 1
ATOM 707 N N . MET A 1 91 ? -5.066 4.422 4.755 1.00 98.81 91 MET A N 1
ATOM 708 C CA . MET A 1 91 ? -4.464 3.253 5.408 1.00 98.81 91 MET A CA 1
ATOM 709 C C . MET A 1 91 ? -3.182 3.608 6.176 1.00 98.81 91 MET A C 1
ATOM 711 O O . MET A 1 91 ? -2.844 2.910 7.130 1.00 98.81 91 MET A O 1
ATOM 715 N N . ARG A 1 92 ? -2.513 4.726 5.841 1.00 98.56 92 ARG A N 1
ATOM 716 C CA . ARG A 1 92 ? -1.408 5.294 6.637 1.00 98.56 92 ARG A CA 1
ATOM 717 C C . ARG A 1 92 ? -1.827 5.600 8.073 1.00 98.56 92 ARG A C 1
ATOM 719 O O . ARG A 1 92 ? -1.021 5.447 8.981 1.00 98.56 92 ARG A O 1
ATOM 726 N N . VAL A 1 93 ? -3.077 6.019 8.261 1.00 98.69 93 VAL A N 1
ATOM 727 C CA . VAL A 1 93 ? -3.672 6.319 9.567 1.00 98.69 93 VAL A CA 1
ATOM 728 C C . VAL A 1 93 ? -4.238 5.047 10.200 1.00 98.69 93 VAL A C 1
ATOM 730 O O . VAL A 1 93 ? -3.929 4.748 11.349 1.00 98.69 93 VAL A O 1
ATOM 733 N N . LEU A 1 94 ? -5.002 4.262 9.432 1.00 98.88 94 LEU A N 1
ATOM 734 C CA . LEU A 1 94 ? -5.698 3.076 9.946 1.00 98.88 94 LEU A CA 1
ATOM 735 C C . LEU A 1 94 ? -4.735 2.003 10.470 1.00 98.88 94 LEU A C 1
ATOM 737 O O . LEU A 1 94 ? -4.981 1.437 11.530 1.00 98.88 94 LEU A O 1
ATOM 741 N N . ILE A 1 95 ? -3.642 1.714 9.754 1.00 98.88 95 ILE A N 1
ATOM 742 C CA . ILE A 1 95 ? -2.720 0.625 10.119 1.00 98.88 95 ILE A CA 1
ATOM 743 C C . ILE A 1 95 ? -2.107 0.850 11.515 1.00 98.88 95 ILE A C 1
ATOM 745 O O . ILE A 1 95 ? -2.239 -0.041 12.352 1.00 98.88 95 ILE A O 1
ATOM 749 N N . PRO A 1 96 ? -1.496 2.009 11.832 1.00 98.69 96 PRO A N 1
ATOM 750 C CA . PRO A 1 96 ? -1.009 2.279 13.186 1.00 98.69 96 PRO A CA 1
ATOM 751 C C . PRO A 1 96 ? -2.115 2.266 14.247 1.00 98.69 96 PRO A C 1
ATOM 753 O O . PRO A 1 96 ? -1.920 1.713 15.324 1.00 98.69 96 PRO A O 1
ATOM 756 N N . THR A 1 97 ? -3.299 2.809 13.954 1.00 98.56 97 THR A N 1
ATOM 757 C CA . THR A 1 97 ? -4.404 2.798 14.924 1.00 98.56 97 THR A CA 1
ATOM 758 C C . THR A 1 97 ? -4.898 1.376 15.222 1.00 98.56 97 THR A C 1
ATOM 760 O O . THR A 1 97 ? -5.196 1.064 16.372 1.00 98.56 97 THR A O 1
ATOM 763 N N . ILE A 1 98 ? -4.923 0.479 14.233 1.00 98.75 98 ILE A N 1
ATOM 764 C CA . ILE A 1 98 ? -5.251 -0.943 14.431 1.00 98.75 98 ILE A CA 1
ATOM 765 C C . ILE A 1 98 ? -4.117 -1.690 15.160 1.00 98.75 98 ILE A C 1
ATOM 767 O O . ILE A 1 98 ? -4.389 -2.566 15.986 1.00 98.75 98 ILE A O 1
ATOM 771 N N . GLU A 1 99 ? -2.850 -1.374 14.861 1.00 98.19 99 GLU A N 1
ATOM 772 C CA . GLU A 1 99 ? -1.674 -2.026 15.459 1.00 9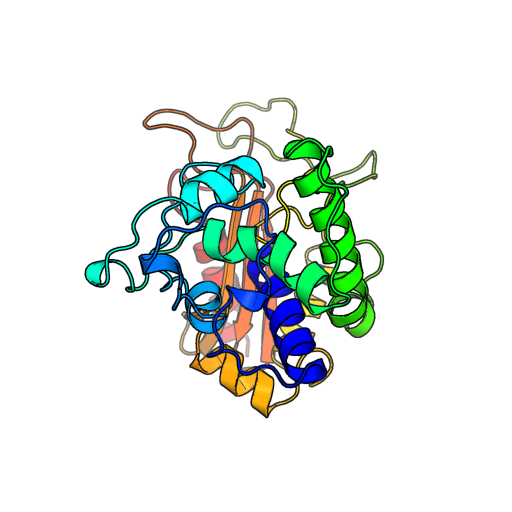8.19 99 GLU A CA 1
ATOM 773 C C . GLU A 1 99 ? -1.691 -1.906 16.984 1.00 98.19 99 GLU A C 1
ATOM 775 O O . GLU A 1 99 ? -1.617 -2.920 17.686 1.00 98.19 99 GLU A O 1
ATOM 780 N N . ASP A 1 100 ? -1.779 -0.677 17.487 1.00 97.50 100 ASP A N 1
ATOM 781 C CA . ASP A 1 100 ? -1.535 -0.359 18.895 1.00 97.50 100 ASP A CA 1
ATOM 782 C C . ASP A 1 100 ? -2.354 0.840 19.406 1.00 97.50 100 ASP A C 1
ATOM 784 O O . ASP A 1 100 ? -2.063 1.376 20.475 1.00 97.50 100 ASP A O 1
ATOM 788 N N . GLY A 1 101 ? -3.391 1.264 18.677 1.00 97.62 101 GLY A N 1
ATOM 789 C CA . GLY A 1 101 ? -4.192 2.429 19.055 1.00 97.62 101 GLY A CA 1
ATOM 790 C C . GLY A 1 101 ? -3.447 3.751 18.881 1.00 97.62 101 GLY A C 1
ATOM 791 O O . GLY A 1 101 ? -3.830 4.743 19.504 1.00 97.62 101 GLY A O 1
ATOM 792 N N . TYR A 1 102 ? -2.381 3.785 18.070 1.00 98.06 102 TYR A N 1
ATOM 793 C CA . TYR A 1 102 ? -1.584 4.990 17.891 1.00 98.06 102 TYR A CA 1
ATOM 794 C C . TYR A 1 102 ? -2.428 6.183 17.433 1.00 98.06 102 TYR A C 1
ATOM 796 O O . TYR A 1 102 ? -3.153 6.120 16.436 1.00 98.06 102 TYR A O 1
ATOM 804 N N . ALA A 1 103 ? -2.245 7.292 18.146 1.00 96.25 103 ALA A N 1
ATOM 805 C CA . ALA A 1 103 ? -2.715 8.616 17.787 1.00 96.25 103 ALA A CA 1
ATOM 806 C C . ALA A 1 103 ? -1.643 9.647 18.192 1.00 96.25 103 ALA A C 1
ATOM 808 O O . ALA A 1 103 ? -1.200 9.641 19.346 1.00 96.25 103 ALA A O 1
ATOM 809 N N . PRO A 1 104 ? -1.203 10.538 17.285 1.00 95.62 104 PRO A N 1
ATOM 810 C CA . PRO A 1 104 ? -0.369 11.675 17.655 1.00 95.62 104 PRO A CA 1
ATOM 811 C C . PRO A 1 104 ? -1.077 12.590 18.673 1.00 95.62 104 PRO A C 1
ATOM 813 O O . PRO A 1 104 ? -2.311 12.634 18.692 1.00 95.62 104 PRO A O 1
ATOM 816 N N . PRO A 1 105 ? -0.332 13.372 19.479 1.00 94.88 105 PRO A N 1
ATOM 817 C CA . PRO A 1 105 ? -0.922 14.370 20.369 1.00 94.88 105 PRO A CA 1
ATOM 818 C C . PRO A 1 105 ? -1.902 15.307 19.645 1.00 94.88 105 PRO A C 1
ATOM 820 O O . PRO A 1 105 ? -1.680 15.703 18.501 1.00 94.88 105 PRO A O 1
ATOM 823 N N . ALA A 1 106 ? -2.978 15.713 20.327 1.00 91.75 106 ALA A N 1
ATOM 824 C CA . ALA A 1 106 ? -4.054 16.502 19.713 1.00 91.75 106 ALA A CA 1
ATOM 825 C C . ALA A 1 106 ? -3.558 17.817 19.074 1.00 91.75 106 ALA A C 1
ATOM 827 O O . ALA A 1 106 ? -3.998 18.172 17.981 1.00 91.75 106 ALA A O 1
ATOM 828 N N . ALA A 1 107 ? -2.596 18.489 19.718 1.00 94.56 107 ALA A N 1
ATOM 829 C CA . ALA A 1 107 ? -2.000 19.747 19.261 1.00 94.56 107 ALA A CA 1
ATOM 830 C C . ALA A 1 107 ? -1.009 19.595 18.086 1.00 94.56 107 ALA A C 1
ATOM 832 O O . ALA A 1 107 ? -0.493 20.591 17.582 1.00 94.56 107 ALA A O 1
ATOM 833 N N . THR A 1 108 ? -0.703 18.369 17.647 1.00 97.50 108 THR A N 1
ATOM 834 C CA . THR A 1 108 ? 0.208 18.138 16.522 1.00 97.50 108 THR A CA 1
ATOM 835 C C . THR A 1 108 ? -0.402 18.657 15.215 1.00 97.50 108 THR A C 1
ATOM 837 O O . THR A 1 108 ? -1.551 18.357 14.891 1.00 97.50 108 THR A O 1
ATOM 840 N N . GLN A 1 109 ? 0.382 19.410 14.440 1.00 97.75 109 GLN A N 1
ATOM 841 C CA . GLN A 1 109 ? -0.031 19.909 13.125 1.00 97.75 109 GLN A CA 1
ATOM 842 C C . GLN A 1 109 ? -0.267 18.762 12.130 1.00 97.75 109 GLN A C 1
ATOM 844 O O . GLN A 1 109 ? 0.415 17.737 12.177 1.00 97.75 109 GLN A O 1
ATOM 849 N N . ASP A 1 110 ? -1.195 18.944 11.189 1.00 97.69 110 ASP A N 1
ATOM 850 C CA . ASP A 1 110 ? -1.637 17.884 10.270 1.00 97.69 110 ASP A CA 1
ATOM 851 C C . ASP A 1 110 ? -0.505 17.331 9.375 1.00 97.69 110 ASP A C 1
ATOM 853 O O . ASP A 1 110 ? -0.458 16.125 9.108 1.00 97.69 110 ASP A O 1
ATOM 857 N N . TYR A 1 111 ? 0.460 18.161 8.959 1.00 97.38 111 TYR A N 1
ATOM 858 C CA . TYR A 1 111 ? 1.654 17.670 8.255 1.00 97.38 111 TYR A CA 1
ATOM 859 C C . TYR A 1 111 ? 2.458 16.702 9.134 1.00 97.38 111 TYR A C 1
ATOM 861 O O . TYR A 1 111 ? 2.723 15.565 8.742 1.00 97.38 111 TYR A O 1
ATOM 869 N N . THR A 1 112 ? 2.768 17.110 10.367 1.00 98.38 112 THR A N 1
ATOM 870 C CA . THR A 1 112 ? 3.500 16.278 11.329 1.00 98.38 112 THR A CA 1
ATOM 871 C C . THR A 1 112 ? 2.727 15.006 11.675 1.00 98.38 112 THR A C 1
ATOM 873 O O . THR A 1 112 ? 3.332 13.942 11.766 1.00 98.38 112 THR A O 1
ATOM 876 N N . LYS A 1 113 ? 1.390 15.060 11.784 1.00 98.44 113 LYS A N 1
ATOM 877 C CA . LYS A 1 113 ? 0.555 13.854 11.924 1.00 98.44 113 LYS A CA 1
ATOM 878 C C . LYS A 1 113 ? 0.753 12.910 10.740 1.00 98.44 113 LYS A C 1
ATOM 880 O O . LYS A 1 113 ? 1.001 11.725 10.949 1.00 98.44 113 LYS A O 1
ATOM 885 N N . SER A 1 114 ? 0.697 13.430 9.511 1.00 97.94 114 SER A N 1
ATOM 886 C CA . SER A 1 114 ? 0.923 12.641 8.290 1.00 97.94 114 SER A CA 1
ATOM 887 C C . SER A 1 114 ? 2.270 11.920 8.325 1.00 97.94 114 SER A C 1
ATOM 889 O O . SER A 1 114 ? 2.326 10.722 8.060 1.00 97.94 114 SER A O 1
ATOM 891 N N . TYR A 1 115 ? 3.329 12.641 8.698 1.00 98.38 115 TYR A N 1
ATOM 892 C CA . TYR A 1 115 ? 4.688 12.117 8.798 1.00 98.38 115 TYR A CA 1
ATOM 893 C C . TYR A 1 115 ? 4.824 11.037 9.884 1.00 98.38 115 TYR A C 1
ATOM 895 O O . TYR A 1 115 ? 5.347 9.956 9.623 1.00 98.38 115 TYR A O 1
ATOM 903 N N . LEU A 1 116 ? 4.288 11.278 11.085 1.00 98.56 116 LEU A N 1
ATOM 904 C CA . LEU A 1 116 ? 4.344 10.327 12.201 1.00 98.56 116 LEU A CA 1
ATOM 905 C C . LEU A 1 116 ? 3.579 9.028 11.912 1.00 98.56 116 LEU A C 1
ATOM 907 O O . LEU A 1 116 ? 4.100 7.938 12.154 1.00 98.56 116 LEU A O 1
ATOM 911 N N . TYR A 1 117 ? 2.372 9.127 11.348 1.00 98.62 117 TYR A N 1
ATOM 912 C CA . TYR A 1 117 ? 1.642 7.954 10.861 1.00 98.62 117 TYR A CA 1
ATOM 913 C C . TYR A 1 117 ? 2.421 7.232 9.749 1.00 98.62 117 TYR A C 1
ATOM 915 O O . TYR A 1 117 ? 2.481 6.003 9.736 1.00 98.62 117 TYR A O 1
ATOM 923 N N . GLY A 1 118 ? 3.084 7.984 8.863 1.00 98.44 118 GLY A N 1
ATOM 924 C CA . GLY A 1 118 ? 3.959 7.448 7.821 1.00 98.44 118 GLY A CA 1
ATOM 925 C C . GLY A 1 118 ? 5.094 6.580 8.366 1.00 98.44 118 GLY A C 1
ATOM 926 O O . GLY A 1 118 ? 5.273 5.459 7.888 1.00 98.44 118 GLY A O 1
ATOM 927 N N . ILE A 1 119 ? 5.792 7.037 9.411 1.00 98.38 119 ILE A N 1
ATOM 928 C CA . ILE A 1 119 ? 6.841 6.256 10.093 1.00 98.38 119 ILE A CA 1
ATOM 929 C C . ILE A 1 119 ? 6.271 4.948 10.651 1.00 98.38 119 ILE A C 1
ATOM 931 O O . ILE A 1 119 ? 6.850 3.877 10.461 1.00 98.38 119 ILE A O 1
ATOM 935 N N . ARG A 1 120 ? 5.119 5.013 11.326 1.00 98.50 120 ARG A N 1
ATOM 936 C CA . ARG A 1 120 ? 4.479 3.824 11.906 1.00 98.50 120 ARG A CA 1
ATOM 937 C C . ARG A 1 120 ? 4.047 2.825 10.829 1.00 98.50 120 ARG A C 1
ATOM 939 O O . ARG A 1 120 ? 4.243 1.622 11.001 1.00 98.50 120 ARG A O 1
ATOM 946 N N . LEU A 1 121 ? 3.532 3.299 9.691 1.00 98.69 121 LEU A N 1
ATOM 947 C CA . LEU A 1 121 ? 3.237 2.440 8.543 1.00 98.69 121 LEU A CA 1
ATOM 948 C C . LEU A 1 121 ? 4.500 1.757 8.005 1.00 98.69 121 LEU A C 1
ATOM 950 O O . LEU A 1 121 ? 4.461 0.566 7.681 1.00 98.69 121 LEU A O 1
ATOM 954 N N . MET A 1 122 ? 5.611 2.488 7.899 1.00 98.50 122 MET A N 1
ATOM 955 C CA . MET A 1 122 ? 6.879 1.915 7.446 1.00 98.50 122 MET A CA 1
ATOM 956 C C . MET A 1 122 ? 7.350 0.809 8.388 1.00 98.50 122 MET A C 1
ATOM 958 O O . MET A 1 122 ? 7.698 -0.270 7.921 1.00 98.50 122 MET A O 1
ATOM 962 N N . GLN A 1 123 ? 7.257 1.015 9.704 1.00 98.44 123 GLN A N 1
ATOM 963 C CA . GLN A 1 123 ? 7.575 -0.008 10.707 1.00 98.44 123 GLN A CA 1
ATOM 964 C C . GLN A 1 123 ? 6.675 -1.248 10.578 1.00 98.44 123 GLN A C 1
ATOM 966 O O . GLN A 1 123 ? 7.171 -2.377 10.563 1.00 98.44 123 GLN A O 1
ATOM 971 N N . ALA A 1 124 ? 5.360 -1.055 10.430 1.00 98.62 124 ALA A N 1
ATOM 972 C CA . ALA A 1 124 ? 4.407 -2.149 10.247 1.00 98.62 124 ALA A CA 1
ATOM 973 C C . ALA A 1 124 ? 4.682 -2.943 8.956 1.00 98.62 124 ALA A C 1
ATOM 975 O O . ALA A 1 124 ? 4.654 -4.176 8.961 1.00 98.62 124 ALA A O 1
ATOM 976 N N . THR A 1 125 ? 5.008 -2.244 7.867 1.00 98.75 125 THR A N 1
ATOM 977 C CA . THR A 1 125 ? 5.345 -2.852 6.571 1.00 98.75 125 THR A CA 1
ATOM 978 C C . THR A 1 125 ? 6.690 -3.572 6.626 1.00 98.75 125 THR A C 1
ATOM 980 O O . THR A 1 125 ? 6.811 -4.691 6.128 1.00 98.75 125 THR A O 1
ATOM 983 N N . GLN A 1 126 ? 7.686 -3.000 7.306 1.00 98.56 126 GLN A N 1
ATOM 984 C CA . GLN A 1 126 ? 8.978 -3.643 7.525 1.00 98.56 126 GLN A CA 1
ATOM 985 C C . GLN A 1 126 ? 8.814 -4.961 8.288 1.00 98.56 126 GLN A C 1
ATOM 987 O O . GLN A 1 126 ? 9.322 -5.996 7.855 1.00 98.56 126 GLN A O 1
ATOM 992 N N . LYS A 1 127 ? 8.051 -4.933 9.390 1.00 98.00 127 LYS A N 1
ATOM 993 C CA . LYS A 1 127 ? 7.749 -6.096 10.237 1.00 98.00 127 LYS A CA 1
ATOM 994 C C . LYS A 1 127 ? 7.059 -7.216 9.459 1.00 98.00 127 LYS A C 1
ATOM 996 O O . LYS A 1 127 ? 7.473 -8.365 9.577 1.00 98.00 127 LYS A O 1
ATOM 1001 N N . ARG A 1 128 ? 6.010 -6.894 8.695 1.00 98.06 128 ARG A N 1
ATOM 1002 C CA . ARG A 1 128 ? 5.097 -7.895 8.115 1.00 98.06 128 ARG A CA 1
ATOM 1003 C C . ARG A 1 128 ? 5.400 -8.303 6.682 1.00 98.06 128 ARG A C 1
ATOM 1005 O O . ARG A 1 128 ? 4.990 -9.389 6.279 1.00 98.06 128 ARG A O 1
ATOM 1012 N N . VAL A 1 129 ? 6.071 -7.445 5.921 1.00 98.50 129 VAL A N 1
ATOM 1013 C CA . VAL A 1 129 ? 6.287 -7.643 4.485 1.00 98.50 129 VAL A CA 1
ATOM 1014 C C . VAL A 1 129 ? 7.772 -7.759 4.192 1.00 98.50 129 VAL A C 1
ATOM 1016 O O . VAL A 1 129 ? 8.251 -8.823 3.815 1.00 98.50 129 VAL A O 1
ATOM 1019 N N . LEU A 1 130 ? 8.523 -6.685 4.415 1.00 98.50 130 LEU A N 1
ATOM 1020 C CA . LEU A 1 130 ? 9.884 -6.562 3.894 1.00 98.50 130 LEU A CA 1
ATOM 1021 C C . LEU A 1 130 ? 10.855 -7.540 4.568 1.00 98.50 130 LEU A C 1
ATOM 1023 O O . LEU A 1 130 ? 11.595 -8.240 3.877 1.00 98.50 130 LEU A O 1
ATOM 1027 N N . ASN A 1 131 ? 10.785 -7.690 5.897 1.00 98.38 131 ASN A N 1
ATOM 1028 C CA . ASN A 1 131 ? 11.599 -8.669 6.625 1.00 98.38 131 ASN A CA 1
ATOM 1029 C C . ASN A 1 131 ? 11.366 -10.107 6.131 1.00 98.38 131 ASN A C 1
ATOM 1031 O O . ASN A 1 131 ? 12.324 -10.870 6.017 1.00 98.38 131 ASN A O 1
ATOM 1035 N N . ALA A 1 132 ? 10.118 -10.470 5.813 1.00 98.00 132 ALA A N 1
ATOM 1036 C CA . ALA A 1 132 ? 9.747 -11.826 5.400 1.00 98.00 132 ALA A CA 1
ATOM 1037 C C . ALA A 1 132 ? 10.333 -12.221 4.031 1.00 98.00 132 ALA A C 1
ATOM 1039 O O . ALA A 1 132 ? 10.531 -13.405 3.757 1.00 98.00 132 ALA A O 1
ATOM 1040 N N . VAL A 1 133 ? 10.657 -11.237 3.188 1.00 97.94 133 VAL A N 1
ATOM 1041 C CA . VAL A 1 133 ? 11.317 -11.434 1.886 1.00 97.94 133 VAL A CA 1
ATOM 1042 C C . VAL A 1 133 ? 12.771 -10.941 1.868 1.00 97.94 133 VAL A C 1
ATOM 1044 O O . VAL A 1 133 ? 13.376 -10.824 0.804 1.00 97.94 133 VAL A O 1
ATOM 1047 N N . GLY A 1 134 ? 13.356 -10.694 3.046 1.00 97.94 134 GLY A N 1
ATOM 1048 C CA . GLY A 1 134 ? 14.777 -10.368 3.198 1.00 97.94 134 GLY A CA 1
ATOM 1049 C C . GLY A 1 134 ? 15.169 -8.953 2.762 1.00 97.94 134 GLY A C 1
ATOM 1050 O O . GLY A 1 134 ? 16.320 -8.738 2.397 1.00 97.94 134 GLY A O 1
ATOM 1051 N N . ILE A 1 135 ? 14.238 -7.998 2.781 1.00 97.56 135 ILE A N 1
ATOM 1052 C CA . ILE A 1 135 ? 14.470 -6.592 2.415 1.00 97.56 135 ILE A CA 1
ATOM 1053 C C . ILE A 1 135 ? 14.644 -5.765 3.689 1.00 97.56 135 ILE A C 1
ATOM 1055 O O . ILE A 1 135 ? 13.822 -5.860 4.601 1.00 97.56 135 ILE A O 1
ATOM 1059 N N . ARG A 1 136 ? 15.705 -4.953 3.764 1.00 93.88 136 ARG A N 1
ATOM 1060 C CA . ARG A 1 136 ? 16.042 -4.127 4.945 1.00 93.88 136 ARG A CA 1
ATOM 1061 C C . ARG A 1 136 ? 16.270 -2.646 4.631 1.00 93.88 136 ARG A C 1
ATOM 1063 O O . ARG A 1 136 ? 16.271 -1.841 5.552 1.00 93.88 136 ARG A O 1
ATOM 1070 N N . SER A 1 137 ? 16.465 -2.315 3.359 1.00 87.06 137 SER A N 1
ATOM 1071 C CA . SER A 1 137 ? 16.864 -0.997 2.846 1.00 87.06 137 SER A CA 1
ATOM 1072 C C . SER A 1 137 ? 15.700 -0.115 2.398 1.00 87.06 137 SER A C 1
ATOM 1074 O O . SER A 1 137 ? 15.927 1.034 2.032 1.00 87.06 137 SER A O 1
ATOM 1076 N N . ALA A 1 138 ? 14.471 -0.638 2.379 1.00 93.12 138 ALA A N 1
ATOM 1077 C CA . ALA A 1 138 ? 13.340 0.100 1.837 1.00 93.12 138 ALA A CA 1
ATOM 1078 C C . ALA A 1 138 ? 12.962 1.283 2.739 1.00 93.12 138 ALA A C 1
ATOM 1080 O O . ALA A 1 138 ? 12.751 1.123 3.941 1.00 93.12 138 ALA A O 1
ATOM 1081 N N . ASP A 1 139 ? 12.812 2.455 2.131 1.00 93.88 139 ASP A N 1
ATOM 1082 C CA . ASP A 1 139 ? 12.503 3.708 2.823 1.00 93.88 139 ASP A CA 1
ATOM 1083 C C . ASP A 1 139 ? 11.534 4.556 1.973 1.00 93.88 139 ASP A C 1
ATOM 1085 O O . ASP A 1 139 ? 11.380 4.326 0.773 1.00 93.88 139 ASP A O 1
ATOM 1089 N N . CYS A 1 140 ? 10.860 5.530 2.581 1.00 96.56 140 CYS A N 1
ATOM 1090 C CA . CYS A 1 140 ? 10.127 6.593 1.887 1.00 96.56 140 CYS A CA 1
ATOM 1091 C C . CYS A 1 140 ? 10.946 7.884 1.730 1.00 96.56 140 CYS A C 1
ATOM 1093 O O . CYS A 1 140 ? 10.469 8.843 1.122 1.00 96.56 140 CYS A O 1
ATOM 1095 N N . LYS A 1 141 ? 12.173 7.900 2.255 1.00 94.94 141 LYS A N 1
ATOM 1096 C CA . LYS A 1 141 ? 13.170 8.947 2.055 1.00 94.94 141 LYS A CA 1
ATOM 1097 C C . LYS A 1 141 ? 14.498 8.292 1.695 1.00 94.94 141 LYS A C 1
ATOM 1099 O O . LYS A 1 141 ? 15.228 7.876 2.584 1.00 94.94 141 LYS A O 1
ATOM 1104 N N . ASN A 1 142 ? 14.822 8.191 0.405 1.00 89.50 142 ASN A N 1
ATOM 1105 C CA . ASN A 1 142 ? 16.069 7.548 -0.013 1.00 89.50 142 ASN A CA 1
ATOM 1106 C C . ASN A 1 142 ? 17.290 8.339 0.510 1.00 89.50 142 ASN A C 1
ATOM 1108 O O . ASN A 1 142 ? 17.514 9.469 0.055 1.00 89.50 142 ASN A O 1
ATOM 1112 N N . PRO A 1 143 ? 18.086 7.775 1.441 1.00 84.31 143 PRO A N 1
ATOM 1113 C CA . PRO A 1 143 ? 19.212 8.486 2.034 1.00 84.31 143 PRO A CA 1
ATOM 1114 C C . PRO A 1 143 ? 20.459 8.461 1.139 1.00 84.31 143 PRO A C 1
ATOM 1116 O O . PRO A 1 143 ? 21.426 9.155 1.445 1.00 84.31 143 PRO A O 1
ATOM 1119 N N . SER A 1 144 ? 20.463 7.660 0.065 1.00 87.56 144 SER A N 1
ATOM 1120 C CA . SER A 1 144 ? 21.635 7.489 -0.789 1.00 87.56 144 SER A CA 1
ATOM 1121 C C . SER A 1 144 ? 21.977 8.784 -1.538 1.00 87.56 144 SER A C 1
ATOM 1123 O O . SER A 1 144 ? 21.087 9.366 -2.174 1.00 87.56 144 SER A O 1
ATOM 1125 N N . PRO A 1 145 ? 23.248 9.229 -1.520 1.00 85.56 145 PRO A N 1
ATOM 1126 C CA . PRO A 1 145 ? 23.705 10.308 -2.392 1.00 85.56 145 PRO A CA 1
ATOM 1127 C C . PRO A 1 145 ? 23.669 9.897 -3.874 1.00 85.56 145 PRO A C 1
ATOM 1129 O O . PRO A 1 145 ? 23.431 10.747 -4.724 1.00 85.56 145 PRO A O 1
ATOM 1132 N N . ASP A 1 146 ? 23.792 8.597 -4.166 1.00 86.62 146 ASP A N 1
ATOM 1133 C CA . ASP A 1 146 ? 23.811 8.019 -5.519 1.00 86.62 146 ASP A CA 1
ATOM 1134 C C . ASP A 1 146 ? 22.435 7.475 -5.946 1.00 86.62 146 ASP A C 1
ATOM 1136 O O . ASP A 1 146 ? 22.316 6.522 -6.720 1.00 86.62 146 ASP A O 1
ATOM 1140 N N . LYS A 1 147 ? 21.355 8.018 -5.378 1.00 89.62 147 LYS A N 1
ATOM 1141 C CA . LYS A 1 147 ? 19.987 7.616 -5.727 1.00 89.62 147 LYS A CA 1
ATOM 1142 C C . LYS A 1 147 ? 19.681 7.880 -7.202 1.00 89.62 147 LYS A C 1
ATOM 1144 O O . LYS A 1 147 ? 20.084 8.890 -7.773 1.00 89.62 147 LYS A O 1
ATOM 1149 N N . CYS A 1 148 ? 18.902 6.980 -7.798 1.00 90.25 148 CYS A N 1
ATOM 1150 C CA . CYS A 1 148 ? 18.405 7.155 -9.156 1.00 90.25 148 CYS A CA 1
ATOM 1151 C C . CYS A 1 148 ? 17.490 8.388 -9.228 1.00 90.25 148 CYS A C 1
ATOM 1153 O O . CYS A 1 148 ? 16.523 8.490 -8.469 1.00 90.25 148 CYS A O 1
ATOM 1155 N N . LEU A 1 149 ? 17.802 9.306 -10.142 1.00 92.00 149 LEU A N 1
ATOM 1156 C CA . LEU A 1 149 ? 16.982 10.476 -10.441 1.00 92.00 149 LEU A CA 1
ATOM 1157 C C . LEU A 1 149 ? 15.984 10.157 -11.555 1.00 92.00 149 LEU A C 1
ATOM 1159 O O . LEU A 1 149 ? 16.223 9.271 -12.377 1.00 92.00 149 LEU A O 1
ATOM 1163 N N . SER A 1 150 ? 14.877 10.896 -11.585 1.00 90.00 150 SER A N 1
ATOM 1164 C CA . SER A 1 150 ? 13.902 10.841 -12.680 1.00 90.00 150 SER A CA 1
ATOM 1165 C C . SER A 1 150 ? 14.211 11.899 -13.732 1.00 90.00 150 SER A C 1
ATOM 1167 O O . SER A 1 150 ? 14.511 13.037 -13.389 1.00 90.00 150 SER A O 1
ATOM 1169 N N . TYR A 1 151 ? 14.107 11.545 -15.005 1.00 86.62 151 TYR A N 1
ATOM 1170 C CA . TYR A 1 151 ? 14.463 12.404 -16.127 1.00 86.62 151 TYR A CA 1
ATOM 1171 C C . TYR A 1 151 ? 13.258 12.649 -17.015 1.00 86.62 151 TYR A C 1
ATOM 1173 O O . TYR A 1 151 ? 12.400 11.782 -17.174 1.00 86.62 151 TYR A O 1
ATOM 1181 N N . GLN A 1 152 ? 13.205 13.842 -17.591 1.00 81.75 152 GLN A N 1
ATOM 1182 C CA . GLN A 1 152 ? 12.243 14.160 -18.628 1.00 81.75 152 GLN A CA 1
ATOM 1183 C C . GLN A 1 152 ? 12.694 13.524 -19.950 1.00 81.75 152 GLN A C 1
ATOM 1185 O O . GLN A 1 152 ? 13.858 13.644 -20.322 1.00 81.75 152 GLN A O 1
ATOM 1190 N N . TYR A 1 153 ? 11.791 12.851 -20.658 1.00 76.50 153 TYR A N 1
ATOM 1191 C CA . TYR A 1 153 ? 12.036 12.310 -22.001 1.00 76.50 153 TYR A CA 1
ATOM 1192 C C . TYR A 1 153 ? 10.797 12.552 -22.883 1.00 76.50 153 TYR A C 1
ATOM 1194 O O . TYR A 1 153 ? 9.682 12.443 -22.367 1.00 76.50 153 TYR A O 1
ATOM 1202 N N . PRO A 1 154 ? 10.937 12.885 -24.184 1.00 70.94 154 PRO A N 1
ATOM 1203 C CA . PRO A 1 154 ? 12.164 12.956 -24.995 1.00 70.94 154 PRO A CA 1
ATOM 1204 C C . PRO A 1 154 ? 12.902 14.309 -24.968 1.00 70.94 154 PRO A C 1
ATOM 1206 O O . PRO A 1 154 ? 13.749 14.555 -25.823 1.00 70.94 154 PRO A O 1
ATOM 1209 N N . GLU A 1 155 ? 12.575 15.195 -24.027 1.00 69.94 155 GLU A N 1
ATOM 1210 C CA . GLU A 1 155 ? 13.169 16.536 -23.929 1.00 69.94 155 GLU A CA 1
ATOM 1211 C C . GLU A 1 155 ? 14.706 16.530 -23.760 1.00 69.94 155 GLU A C 1
ATOM 1213 O O . GLU A 1 155 ? 15.284 15.521 -23.343 1.00 69.94 155 GLU A O 1
ATOM 1218 N N . PRO A 1 156 ? 15.394 17.654 -24.063 1.00 68.00 156 PRO A N 1
ATOM 1219 C CA . PRO A 1 156 ? 16.835 17.781 -23.871 1.00 68.00 156 PRO A CA 1
ATOM 1220 C C . PRO A 1 156 ? 17.274 17.391 -22.459 1.00 68.00 156 PRO A C 1
ATOM 1222 O O . PRO A 1 156 ? 16.536 17.586 -21.494 1.00 68.00 156 PRO A O 1
ATOM 1225 N N . ILE A 1 157 ? 18.509 16.896 -22.335 1.00 66.75 157 ILE A N 1
ATOM 1226 C CA . I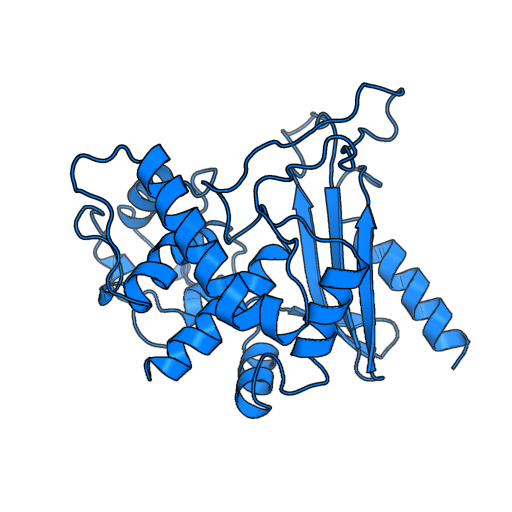LE A 1 157 ? 19.094 16.485 -21.053 1.00 66.75 157 ILE A CA 1
ATOM 1227 C C . ILE A 1 157 ? 19.034 17.656 -20.061 1.00 66.75 157 ILE A C 1
ATOM 1229 O O . ILE A 1 157 ? 19.792 18.620 -20.167 1.00 66.75 157 ILE A O 1
ATOM 1233 N N . GLN A 1 158 ? 18.140 17.544 -19.083 1.00 76.75 158 GLN A N 1
ATOM 1234 C CA . GLN A 1 158 ? 18.058 18.415 -17.915 1.00 76.75 158 GLN A CA 1
ATOM 1235 C C . GLN A 1 158 ? 18.647 17.711 -16.688 1.00 76.75 158 GLN A C 1
ATOM 1237 O O . GLN A 1 158 ? 18.928 16.508 -16.706 1.00 76.75 158 GLN A O 1
ATOM 1242 N N . ALA A 1 159 ? 18.838 18.466 -15.604 1.00 84.38 159 ALA A N 1
ATOM 1243 C CA . ALA A 1 159 ? 19.149 17.870 -14.312 1.00 84.38 159 ALA A CA 1
ATOM 1244 C C . ALA A 1 159 ? 18.028 16.897 -13.912 1.00 84.38 159 ALA A C 1
ATOM 1246 O O . ALA A 1 159 ? 16.847 17.215 -14.044 1.00 84.38 159 ALA A O 1
ATOM 1247 N N . GLY A 1 160 ? 18.402 15.711 -13.434 1.00 88.50 160 GLY A N 1
ATOM 1248 C CA . GLY A 1 160 ? 17.430 14.741 -12.944 1.00 88.50 160 GLY A CA 1
ATOM 1249 C C . GLY A 1 160 ? 16.716 15.250 -11.689 1.00 88.50 160 GLY A C 1
ATOM 1250 O O . GLY A 1 160 ? 17.286 15.985 -10.881 1.00 88.50 160 GLY A O 1
ATOM 1251 N N . THR A 1 161 ? 15.472 14.824 -11.509 1.00 89.62 161 THR A N 1
ATOM 1252 C CA . THR A 1 161 ? 14.636 15.174 -10.362 1.00 89.62 161 THR A CA 1
ATOM 1253 C C . THR A 1 161 ? 14.783 14.141 -9.246 1.00 89.62 161 THR A C 1
ATOM 1255 O O . THR A 1 161 ? 14.574 12.943 -9.460 1.00 89.62 161 THR A O 1
ATOM 1258 N N . ASP A 1 162 ? 15.103 14.623 -8.042 1.00 91.19 162 ASP A N 1
ATOM 1259 C CA . ASP A 1 162 ? 14.907 13.903 -6.782 1.00 91.19 162 ASP A CA 1
ATOM 1260 C C . ASP A 1 162 ? 13.553 14.305 -6.188 1.00 91.19 162 ASP A C 1
ATOM 1262 O O . ASP A 1 162 ? 13.279 15.486 -5.978 1.00 91.19 162 ASP A O 1
ATOM 1266 N N . TRP A 1 163 ? 12.710 13.318 -5.898 1.00 89.75 163 TRP A N 1
ATOM 1267 C CA . TRP A 1 163 ? 11.378 13.548 -5.342 1.00 89.75 163 TRP A CA 1
ATOM 1268 C C . TRP A 1 163 ? 11.362 13.730 -3.817 1.00 89.75 163 TRP A C 1
ATOM 1270 O O . TRP A 1 163 ? 10.309 14.010 -3.243 1.00 89.75 163 TRP A O 1
ATOM 1280 N N . GLY A 1 164 ? 12.513 13.592 -3.155 1.00 92.56 164 GLY A N 1
ATOM 1281 C CA . GLY A 1 164 ? 12.683 13.922 -1.745 1.00 92.56 164 GLY A CA 1
ATOM 1282 C C . GLY A 1 164 ? 11.982 12.961 -0.780 1.00 92.56 164 GLY A C 1
ATOM 1283 O O . GLY A 1 164 ? 11.893 11.755 -1.005 1.00 92.56 164 GLY A O 1
ATOM 1284 N N . ASP A 1 165 ? 11.542 13.500 0.358 1.00 95.94 165 ASP A N 1
ATOM 1285 C CA . ASP A 1 165 ? 10.926 12.733 1.443 1.00 95.94 165 ASP A CA 1
ATOM 1286 C C . ASP A 1 165 ? 9.419 12.559 1.215 1.00 95.94 165 ASP A C 1
ATOM 1288 O O . ASP A 1 165 ? 8.639 13.508 1.316 1.00 95.94 165 ASP A O 1
ATOM 1292 N N . MET A 1 166 ? 8.991 11.324 0.951 1.00 95.75 166 MET A N 1
ATOM 1293 C CA . MET A 1 166 ? 7.582 10.980 0.763 1.00 95.75 166 MET A CA 1
ATOM 1294 C C . MET A 1 166 ? 6.935 10.347 1.995 1.00 95.75 166 MET A C 1
ATOM 1296 O O . MET A 1 166 ? 5.805 9.865 1.905 1.00 95.75 166 MET A O 1
ATOM 1300 N N . THR A 1 167 ? 7.583 10.361 3.161 1.00 97.81 167 THR A N 1
ATOM 1301 C CA . THR A 1 167 ? 7.075 9.712 4.383 1.00 97.81 167 THR A CA 1
ATOM 1302 C C . THR A 1 167 ? 5.677 10.201 4.759 1.00 97.81 167 THR A C 1
ATOM 1304 O O . THR A 1 167 ? 4.792 9.399 5.054 1.00 97.81 167 THR A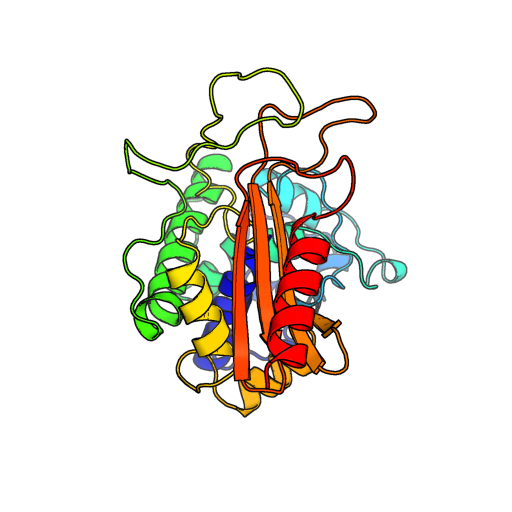 O 1
ATOM 1307 N N . ALA A 1 168 ? 5.421 11.509 4.656 1.00 96.75 168 ALA A N 1
ATOM 1308 C CA . ALA A 1 168 ? 4.113 12.098 4.953 1.00 96.75 168 ALA A CA 1
ATOM 1309 C C . ALA A 1 168 ? 3.005 11.696 3.959 1.00 96.75 168 ALA A C 1
ATOM 1311 O O . ALA A 1 168 ? 1.827 11.948 4.206 1.00 96.75 168 ALA A O 1
ATOM 1312 N N . THR A 1 169 ? 3.364 11.086 2.830 1.00 93.81 169 THR A N 1
ATOM 1313 C CA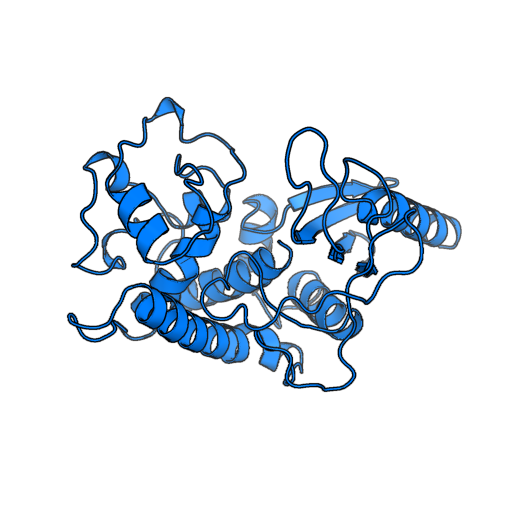 . THR A 1 169 ? 2.456 10.754 1.721 1.00 93.81 169 THR A CA 1
ATOM 1314 C C . THR A 1 169 ? 2.612 9.305 1.275 1.00 93.81 169 THR A C 1
ATOM 1316 O O . THR A 1 169 ? 2.205 8.937 0.175 1.00 93.81 169 THR A O 1
ATOM 1319 N N . ASN A 1 170 ? 3.185 8.461 2.134 1.00 96.75 170 ASN A N 1
ATOM 1320 C CA . ASN A 1 170 ? 3.336 7.046 1.850 1.00 96.75 170 ASN A CA 1
ATOM 1321 C C . ASN A 1 170 ? 1.973 6.316 1.883 1.00 96.75 170 ASN A C 1
ATOM 1323 O O . ASN A 1 170 ? 0.908 6.943 1.923 1.00 96.75 170 ASN A O 1
ATOM 1327 N N . ALA A 1 171 ? 2.003 4.984 1.835 1.00 97.75 171 ALA A N 1
ATOM 1328 C CA . ALA A 1 171 ? 0.867 4.071 1.644 1.00 97.75 171 ALA A CA 1
ATOM 1329 C C . ALA A 1 171 ? 0.402 3.940 0.188 1.00 97.75 171 ALA A C 1
ATOM 1331 O O . ALA A 1 171 ? 0.439 2.861 -0.398 1.00 97.75 171 ALA A O 1
ATOM 1332 N N . TYR A 1 172 ? 0.015 5.044 -0.446 1.00 96.19 172 TYR A N 1
ATOM 1333 C CA . TYR A 1 172 ? -0.433 5.013 -1.843 1.00 96.19 172 TYR A CA 1
ATOM 1334 C C . TYR A 1 172 ? 0.718 5.208 -2.855 1.00 96.19 172 TYR A C 1
ATOM 1336 O O . TYR A 1 172 ? 0.545 4.906 -4.047 1.00 96.19 172 TYR A O 1
ATOM 1344 N N . ARG A 1 173 ? 1.878 5.689 -2.374 1.00 94.00 173 ARG A N 1
ATOM 1345 C CA . ARG A 1 173 ? 3.152 5.926 -3.086 1.00 94.00 173 ARG A CA 1
ATOM 1346 C C . ARG A 1 173 ? 4.348 5.889 -2.109 1.00 94.00 173 ARG A C 1
ATOM 1348 O O . ARG A 1 173 ? 4.183 5.493 -0.957 1.00 94.00 173 ARG A O 1
ATOM 1355 N N . GLY A 1 174 ? 5.526 6.324 -2.563 1.00 92.44 174 GLY A N 1
ATOM 1356 C CA . GLY A 1 174 ? 6.629 6.787 -1.709 1.00 92.44 174 GLY A CA 1
ATOM 1357 C C . GLY A 1 174 ? 7.728 5.777 -1.408 1.00 92.44 174 GLY A C 1
ATOM 1358 O O . GLY A 1 174 ? 8.863 6.175 -1.193 1.00 92.44 174 GLY A O 1
ATOM 1359 N N . TRP A 1 175 ? 7.427 4.481 -1.443 1.00 95.25 175 TRP A N 1
ATOM 1360 C CA . TRP A 1 175 ? 8.432 3.451 -1.182 1.00 95.25 175 TRP A CA 1
ATOM 1361 C C . TRP A 1 175 ? 9.538 3.421 -2.247 1.00 95.25 175 TRP A C 1
ATOM 1363 O O . TRP A 1 175 ? 9.248 3.274 -3.434 1.00 95.25 175 TRP A O 1
ATOM 1373 N N . THR A 1 176 ? 10.791 3.473 -1.797 1.00 93.75 176 THR A N 1
ATOM 1374 C CA . THR A 1 176 ? 12.000 3.285 -2.604 1.00 93.75 176 THR A CA 1
ATOM 1375 C C . THR A 1 176 ? 12.547 1.879 -2.392 1.00 93.75 176 THR A C 1
ATOM 1377 O O . THR A 1 176 ? 12.895 1.512 -1.272 1.00 93.75 176 THR A O 1
ATOM 1380 N N . LEU A 1 177 ? 12.591 1.094 -3.468 1.00 94.06 177 LEU A N 1
ATOM 1381 C CA . LEU A 1 177 ? 13.139 -0.262 -3.520 1.00 94.06 177 LEU A CA 1
ATOM 1382 C C . LEU A 1 177 ? 13.825 -0.469 -4.872 1.00 94.06 177 LEU A C 1
ATOM 1384 O O . LEU A 1 177 ? 13.447 0.170 -5.858 1.00 94.06 177 LEU A O 1
ATOM 1388 N N . SER A 1 178 ? 14.777 -1.396 -4.938 1.00 93.19 178 SER A N 1
ATOM 1389 C CA . SER A 1 178 ? 15.302 -1.874 -6.216 1.00 93.19 178 SER A CA 1
ATOM 1390 C C . SER A 1 178 ? 14.278 -2.756 -6.949 1.00 93.19 178 SER A C 1
ATOM 1392 O O . SER A 1 178 ? 13.361 -3.327 -6.346 1.00 93.19 178 SER A O 1
ATOM 1394 N N . ALA A 1 179 ? 14.452 -2.919 -8.266 1.00 93.00 179 ALA A N 1
ATOM 1395 C CA . ALA A 1 179 ? 13.645 -3.855 -9.052 1.00 93.00 179 ALA A CA 1
ATOM 1396 C C . ALA A 1 179 ? 13.764 -5.295 -8.520 1.00 93.00 179 ALA A C 1
ATOM 1398 O O . ALA A 1 179 ? 12.778 -6.027 -8.464 1.00 93.00 179 ALA A O 1
ATOM 1399 N N . GLU A 1 180 ? 14.951 -5.689 -8.056 1.00 94.12 180 GLU A N 1
ATOM 1400 C CA . GLU A 1 180 ? 15.179 -7.003 -7.459 1.00 94.12 180 GLU A CA 1
ATOM 1401 C C . GLU A 1 180 ? 14.395 -7.177 -6.150 1.00 94.12 180 GLU A C 1
ATOM 1403 O O . GLU A 1 180 ? 13.683 -8.167 -5.975 1.00 94.12 180 GLU A O 1
ATOM 1408 N N . GLU A 1 181 ? 14.473 -6.204 -5.240 1.00 96.00 181 GLU A N 1
ATOM 1409 C CA . GLU A 1 181 ? 13.734 -6.228 -3.976 1.00 96.00 181 GLU A CA 1
ATOM 1410 C C . GLU A 1 181 ? 12.225 -6.309 -4.232 1.00 96.00 181 GLU A C 1
ATOM 1412 O O . GLU A 1 181 ? 11.524 -7.131 -3.639 1.00 96.00 181 GLU A O 1
ATOM 1417 N N . MET A 1 182 ? 11.719 -5.526 -5.183 1.00 95.56 182 MET A N 1
ATOM 1418 C CA . MET A 1 182 ? 10.311 -5.567 -5.552 1.00 95.56 182 MET A CA 1
ATOM 1419 C C . MET A 1 182 ? 9.909 -6.901 -6.215 1.00 95.56 182 MET A C 1
ATOM 1421 O O . MET A 1 182 ? 8.817 -7.414 -5.958 1.00 95.56 182 MET A O 1
ATOM 1425 N N . SER A 1 183 ? 10.803 -7.520 -6.995 1.00 93.75 183 SER A N 1
ATOM 1426 C CA . SER A 1 183 ? 10.610 -8.877 -7.525 1.00 93.75 183 SER A CA 1
ATOM 1427 C C . SER A 1 183 ? 10.472 -9.907 -6.394 1.00 93.75 183 SER A C 1
ATOM 1429 O O . SER A 1 183 ? 9.580 -10.758 -6.417 1.00 93.75 183 SER A O 1
ATOM 1431 N N . ARG A 1 184 ? 11.274 -9.794 -5.325 1.00 96.25 184 ARG A N 1
ATOM 1432 C CA . ARG A 1 184 ? 11.144 -10.665 -4.141 1.00 96.25 184 ARG A CA 1
ATOM 1433 C C . ARG A 1 184 ? 9.789 -10.498 -3.448 1.00 96.25 184 ARG A C 1
ATOM 1435 O O . ARG A 1 184 ? 9.230 -11.499 -3.000 1.00 96.25 184 ARG A O 1
ATOM 1442 N N . VAL A 1 185 ? 9.238 -9.281 -3.388 1.00 97.56 185 VAL A N 1
ATOM 1443 C CA . VAL A 1 185 ? 7.891 -9.031 -2.839 1.00 97.56 185 VAL A CA 1
ATOM 1444 C C . VAL A 1 185 ? 6.826 -9.745 -3.667 1.00 97.56 185 VAL A C 1
ATOM 1446 O O . VAL A 1 185 ? 6.053 -10.518 -3.105 1.00 97.56 185 VAL A O 1
ATOM 1449 N N . ILE A 1 186 ? 6.785 -9.530 -4.987 1.00 96.38 186 ILE A N 1
ATOM 1450 C CA . ILE A 1 186 ? 5.734 -10.122 -5.832 1.00 96.38 186 ILE A CA 1
ATOM 1451 C C . ILE A 1 186 ? 5.846 -11.653 -5.885 1.00 96.38 186 ILE A C 1
ATOM 1453 O O . ILE A 1 186 ? 4.830 -12.341 -5.819 1.00 96.38 186 ILE A O 1
ATOM 1457 N N . ARG A 1 187 ? 7.066 -12.213 -5.878 1.00 96.12 187 ARG A N 1
ATOM 1458 C CA . ARG A 1 187 ? 7.280 -13.666 -5.745 1.00 96.12 187 ARG A CA 1
ATOM 1459 C C . ARG A 1 187 ? 6.832 -14.194 -4.391 1.00 96.12 187 ARG A C 1
ATOM 1461 O O . ARG A 1 187 ? 6.178 -15.230 -4.323 1.00 96.12 187 ARG A O 1
ATOM 1468 N N . GLY A 1 188 ? 7.192 -13.486 -3.320 1.00 97.31 188 GLY A N 1
ATOM 1469 C CA . GLY A 1 188 ? 6.793 -13.821 -1.958 1.00 97.31 188 GLY A CA 1
ATOM 1470 C C . GLY A 1 188 ? 5.276 -13.817 -1.788 1.00 97.31 188 GLY A C 1
ATOM 1471 O O . GLY A 1 188 ? 4.748 -14.673 -1.082 1.00 97.31 188 GLY A O 1
ATOM 1472 N N . LEU A 1 189 ? 4.594 -12.893 -2.471 1.00 97.56 189 LEU A N 1
ATOM 1473 C CA . LEU A 1 189 ? 3.142 -12.814 -2.515 1.00 97.56 189 LEU A CA 1
ATOM 1474 C C . LEU A 1 189 ? 2.546 -13.970 -3.314 1.00 97.56 189 LEU A C 1
ATOM 1476 O O . LEU A 1 189 ? 1.682 -14.645 -2.783 1.00 97.56 189 LEU A O 1
ATOM 1480 N N . LEU A 1 190 ? 2.962 -14.189 -4.564 1.00 96.44 190 LEU A N 1
ATOM 1481 C CA . LEU A 1 190 ? 2.222 -15.050 -5.495 1.00 96.44 190 LEU A CA 1
ATOM 1482 C C . LEU A 1 190 ? 2.582 -16.537 -5.412 1.00 96.44 190 LEU A C 1
ATOM 1484 O O . LEU A 1 190 ? 1.720 -17.379 -5.649 1.00 96.44 190 LEU A O 1
ATOM 1488 N N . TYR A 1 191 ? 3.825 -16.871 -5.061 1.00 96.00 191 TYR A N 1
ATOM 1489 C CA . TYR A 1 191 ? 4.350 -18.239 -5.207 1.00 96.00 191 TYR A CA 1
ATOM 1490 C C . TYR A 1 191 ? 4.835 -18.863 -3.903 1.00 96.00 191 TYR A C 1
ATOM 1492 O O . TYR A 1 191 ? 5.412 -19.948 -3.907 1.00 96.00 191 TYR A O 1
ATOM 1500 N N . THR A 1 192 ? 4.654 -18.175 -2.779 1.00 96.44 192 THR A N 1
ATOM 1501 C CA . THR A 1 192 ? 5.067 -18.671 -1.465 1.00 96.44 192 THR A CA 1
ATOM 1502 C C . THR A 1 192 ? 4.034 -18.302 -0.411 1.00 96.44 192 THR A C 1
ATOM 1504 O O . THR A 1 192 ? 3.172 -17.461 -0.650 1.00 96.44 192 THR A O 1
ATOM 1507 N N . GLU A 1 193 ? 4.169 -18.865 0.788 1.00 97.19 193 GLU A N 1
ATOM 1508 C CA . GLU A 1 193 ? 3.386 -18.446 1.956 1.00 97.19 193 GLU A CA 1
ATOM 1509 C C . GLU A 1 193 ? 4.137 -17.482 2.891 1.00 97.19 193 GLU A C 1
ATOM 1511 O O . GLU A 1 193 ? 3.723 -17.242 4.023 1.00 97.19 193 GLU A O 1
ATOM 1516 N N . LYS A 1 194 ? 5.255 -16.894 2.436 1.00 97.00 194 LYS A N 1
ATOM 1517 C CA . LYS A 1 194 ? 6.048 -15.962 3.260 1.00 97.00 194 LYS A CA 1
ATOM 1518 C C . LYS A 1 194 ? 5.269 -14.694 3.613 1.00 97.00 194 LYS A C 1
ATOM 1520 O O . LYS A 1 194 ? 5.434 -14.150 4.705 1.00 97.00 194 LYS A O 1
ATOM 1525 N N . LEU A 1 195 ? 4.451 -14.199 2.680 1.00 97.94 195 LEU A N 1
ATOM 1526 C CA . LEU A 1 195 ? 3.680 -12.969 2.864 1.00 97.94 195 LEU A CA 1
ATOM 1527 C C . LEU A 1 195 ? 2.246 -13.247 3.306 1.00 97.94 195 LEU A C 1
ATOM 1529 O O . LEU A 1 195 ? 1.814 -12.683 4.306 1.00 97.94 195 LEU A O 1
ATOM 1533 N N . LEU A 1 196 ? 1.531 -14.131 2.621 1.00 97.62 196 LEU A N 1
ATOM 1534 C CA . LEU A 1 196 ? 0.148 -14.492 2.933 1.00 97.62 196 LEU A CA 1
ATOM 1535 C C . LEU A 1 196 ? 0.004 -16.012 2.895 1.00 97.62 196 LEU A C 1
ATOM 1537 O O . LEU A 1 196 ? 0.652 -16.656 2.070 1.00 97.62 196 LEU A O 1
ATOM 1541 N N . THR A 1 197 ? -0.863 -16.575 3.737 1.00 96.88 197 THR A N 1
ATOM 1542 C CA . THR A 1 197 ? -1.284 -17.977 3.574 1.00 96.88 197 THR A CA 1
ATOM 1543 C C . THR A 1 197 ? -1.979 -18.157 2.225 1.00 96.88 197 THR A C 1
ATOM 1545 O O . THR A 1 197 ? -2.436 -17.183 1.619 1.00 96.88 197 THR A O 1
ATOM 1548 N N . GLN A 1 198 ? -2.106 -19.394 1.746 1.00 96.50 198 GLN A N 1
ATOM 1549 C CA . GLN A 1 198 ? -2.827 -19.681 0.509 1.00 96.50 198 GLN A CA 1
ATOM 1550 C C . GLN A 1 198 ? -4.239 -19.080 0.499 1.00 96.50 198 GLN A C 1
ATOM 1552 O O . GLN A 1 198 ? -4.575 -18.359 -0.437 1.00 96.50 198 GLN A O 1
ATOM 1557 N N . ALA A 1 199 ? -5.023 -19.281 1.561 1.00 95.69 199 ALA A N 1
ATOM 1558 C CA . ALA A 1 199 ? -6.382 -18.744 1.652 1.00 95.69 199 ALA A CA 1
ATOM 1559 C C . ALA A 1 199 ? -6.412 -17.203 1.617 1.00 95.69 199 ALA A C 1
ATOM 1561 O O . ALA A 1 199 ? -7.247 -16.601 0.942 1.00 95.69 199 ALA A O 1
ATOM 1562 N N . GLN A 1 200 ? -5.475 -16.543 2.307 1.00 96.25 200 GLN A N 1
ATOM 1563 C CA . GLN A 1 200 ? -5.363 -15.081 2.288 1.00 96.25 200 GLN A CA 1
ATOM 1564 C C . GLN A 1 200 ? -4.978 -14.554 0.907 1.00 96.25 200 GLN A C 1
ATOM 1566 O O . GLN A 1 200 ? -5.525 -13.551 0.451 1.00 96.25 200 GLN A O 1
ATOM 1571 N N . ARG A 1 201 ? -4.042 -15.230 0.236 1.00 97.19 201 ARG A N 1
ATOM 1572 C CA . ARG A 1 201 ? -3.647 -14.906 -1.132 1.00 97.19 201 ARG A CA 1
ATOM 1573 C C . ARG A 1 201 ? -4.829 -15.065 -2.080 1.00 97.19 201 ARG A C 1
ATOM 1575 O O . ARG A 1 201 ? -5.145 -14.119 -2.785 1.00 97.19 201 ARG A O 1
ATOM 1582 N N . GLU A 1 202 ? -5.529 -16.194 -2.055 1.00 96.00 202 GLU A N 1
ATOM 1583 C CA . GLU A 1 202 ? -6.715 -16.433 -2.890 1.00 96.00 202 GLU A CA 1
ATOM 1584 C C . GLU A 1 202 ? -7.801 -15.369 -2.672 1.00 96.00 202 GLU A C 1
ATOM 1586 O O . GLU A 1 202 ? -8.363 -14.847 -3.638 1.00 96.00 202 GLU A O 1
ATOM 1591 N N . ALA A 1 203 ? -8.048 -14.969 -1.422 1.00 95.50 203 ALA A N 1
ATOM 1592 C CA . ALA A 1 203 ? -8.967 -13.877 -1.105 1.00 95.50 203 ALA A CA 1
ATOM 1593 C C . ALA A 1 203 ? -8.476 -12.512 -1.630 1.00 95.50 203 ALA A C 1
ATOM 1595 O O . ALA A 1 203 ? -9.279 -11.714 -2.117 1.00 95.50 203 ALA A O 1
ATOM 1596 N N . MET A 1 204 ? -7.167 -12.239 -1.562 1.00 97.44 204 MET A N 1
ATOM 1597 C CA . MET A 1 204 ? -6.558 -11.017 -2.099 1.00 97.44 204 MET A CA 1
ATOM 1598 C C . MET A 1 204 ? -6.675 -10.951 -3.626 1.00 97.44 204 MET A C 1
ATOM 1600 O O . MET A 1 204 ? -7.055 -9.909 -4.159 1.00 97.44 204 MET A O 1
ATOM 1604 N N . LEU A 1 205 ? -6.380 -12.056 -4.318 1.00 96.50 205 LEU A N 1
ATOM 1605 C CA . LEU A 1 205 ? -6.389 -12.144 -5.778 1.00 96.50 205 LEU A CA 1
ATOM 1606 C C . LEU A 1 205 ? -7.817 -12.096 -6.337 1.00 96.50 205 LEU A C 1
ATOM 1608 O O . LEU A 1 205 ? -8.121 -11.243 -7.172 1.00 96.50 205 LEU A O 1
ATOM 1612 N N . SER A 1 206 ? -8.718 -12.939 -5.823 1.00 95.38 206 SER A N 1
ATOM 1613 C CA . SER A 1 206 ? -10.116 -12.979 -6.281 1.00 95.38 206 SER A CA 1
ATOM 1614 C C . SER A 1 206 ? -10.869 -11.690 -5.939 1.00 95.38 206 SER A C 1
ATOM 1616 O O . SER A 1 206 ? -11.665 -11.195 -6.739 1.00 95.38 206 SER A O 1
ATOM 1618 N N . GLY A 1 207 ? -10.565 -11.094 -4.782 1.00 95.81 207 GLY A N 1
ATOM 1619 C CA . GLY A 1 207 ? -11.139 -9.831 -4.332 1.00 95.81 207 GLY A CA 1
ATOM 1620 C C . GLY A 1 207 ? -10.498 -8.583 -4.937 1.00 95.81 207 GLY A C 1
ATOM 1621 O O . GLY A 1 207 ? -11.006 -7.495 -4.690 1.00 95.81 207 GLY A O 1
ATOM 1622 N N . ARG A 1 208 ? -9.403 -8.710 -5.704 1.00 96.25 208 ARG A N 1
ATOM 1623 C CA . ARG A 1 208 ? -8.625 -7.587 -6.265 1.00 96.25 208 ARG A CA 1
ATOM 1624 C C . ARG A 1 208 ? -8.173 -6.578 -5.201 1.00 96.25 208 ARG A C 1
ATOM 1626 O O . ARG A 1 208 ? -8.278 -5.364 -5.378 1.00 96.25 208 ARG A O 1
ATOM 1633 N N . LEU A 1 209 ? -7.712 -7.081 -4.056 1.00 97.75 209 LEU A N 1
ATOM 1634 C CA . LEU A 1 209 ? -7.382 -6.272 -2.882 1.00 97.75 209 LEU A CA 1
ATOM 1635 C C . LEU A 1 209 ? -5.982 -5.652 -3.028 1.00 97.75 209 LEU A C 1
ATOM 1637 O O . LEU A 1 209 ? -5.004 -6.173 -2.499 1.00 97.75 209 LEU A O 1
ATOM 1641 N N . GLY A 1 210 ? -5.874 -4.546 -3.767 1.00 95.75 210 GLY A N 1
ATOM 1642 C CA . GLY A 1 210 ? -4.602 -3.850 -4.010 1.00 95.75 210 GLY A CA 1
ATOM 1643 C C . GLY A 1 210 ? -3.644 -4.555 -4.978 1.00 95.75 210 GLY A C 1
ATOM 1644 O O . GLY A 1 210 ? -2.471 -4.195 -5.039 1.00 95.75 210 GLY A O 1
ATOM 1645 N N . ILE A 1 211 ? -4.138 -5.539 -5.730 1.00 95.50 211 ILE A N 1
ATOM 1646 C CA . ILE A 1 211 ? -3.462 -6.201 -6.851 1.00 95.50 211 ILE A CA 1
ATOM 1647 C C . ILE A 1 211 ? -4.515 -6.572 -7.899 1.00 95.50 211 ILE A C 1
ATOM 1649 O O . ILE A 1 211 ? -5.651 -6.893 -7.540 1.00 95.50 211 ILE A O 1
ATOM 1653 N N . PHE A 1 212 ? -4.170 -6.495 -9.184 1.00 93.12 212 PHE A N 1
ATOM 1654 C CA . PHE A 1 212 ? -5.151 -6.567 -10.266 1.00 93.12 212 PHE A CA 1
ATOM 1655 C C . PHE A 1 212 ? -4.849 -7.694 -11.252 1.00 93.12 212 PHE A C 1
ATOM 1657 O O . PHE A 1 212 ? -3.685 -7.863 -11.625 1.00 93.12 212 PHE A O 1
ATOM 1664 N N . PRO A 1 213 ? -5.881 -8.437 -11.693 1.00 93.19 213 PRO A N 1
ATOM 1665 C CA . PRO A 1 213 ? -5.723 -9.461 -12.705 1.00 93.19 213 PRO A CA 1
ATOM 1666 C C . PRO A 1 213 ? -5.589 -8.849 -14.104 1.00 93.19 213 PRO A C 1
ATOM 1668 O O . PRO A 1 213 ? -6.227 -7.840 -14.419 1.00 93.19 213 PRO A O 1
ATOM 1671 N N . ALA A 1 214 ? -4.824 -9.507 -14.964 1.00 89.25 214 ALA A N 1
ATOM 1672 C CA . ALA A 1 214 ? -4.798 -9.273 -16.403 1.00 89.25 214 ALA A CA 1
ATOM 1673 C C . ALA A 1 214 ? -4.567 -10.596 -17.153 1.00 89.25 214 ALA A C 1
ATOM 1675 O O . ALA A 1 214 ? -4.290 -11.631 -16.549 1.00 89.25 214 ALA A O 1
ATOM 1676 N N . ASN A 1 215 ? -4.690 -10.563 -18.479 1.00 86.88 215 ASN A N 1
ATOM 1677 C CA . ASN A 1 215 ? -4.214 -11.635 -19.347 1.00 86.88 215 ASN A CA 1
ATOM 1678 C C . ASN A 1 215 ? -3.144 -11.060 -20.276 1.00 86.88 215 ASN A C 1
ATOM 1680 O O . ASN A 1 215 ? -3.387 -10.044 -20.934 1.00 86.88 215 ASN A O 1
ATOM 1684 N N . VAL A 1 216 ? -1.968 -11.683 -20.308 1.00 80.12 216 VAL A N 1
ATOM 1685 C CA . VAL A 1 216 ? -0.852 -11.272 -21.169 1.00 80.12 216 VAL A CA 1
ATOM 1686 C C . VAL A 1 216 ? -0.310 -12.501 -21.872 1.00 80.12 216 VAL A C 1
ATOM 1688 O O . VAL A 1 216 ? 0.134 -13.441 -21.221 1.00 80.12 216 VAL A O 1
ATOM 1691 N N . ALA A 1 217 ? -0.364 -12.491 -23.206 1.00 79.25 217 ALA A N 1
ATOM 1692 C CA . ALA A 1 217 ? 0.078 -13.604 -24.047 1.00 79.25 217 ALA A CA 1
ATOM 1693 C C . ALA A 1 217 ? -0.532 -14.967 -23.638 1.00 79.25 217 ALA A C 1
ATOM 1695 O O . ALA A 1 217 ? 0.141 -15.991 -23.668 1.00 79.25 217 ALA A O 1
ATOM 1696 N N . GLY A 1 218 ? -1.804 -14.985 -23.217 1.00 82.94 218 GLY A N 1
ATOM 1697 C CA . GLY A 1 218 ? -2.497 -16.205 -22.787 1.00 82.94 218 GLY A CA 1
ATOM 1698 C C . GLY A 1 218 ? -2.224 -16.627 -21.339 1.00 82.94 218 GLY A C 1
ATOM 1699 O O . GLY A 1 218 ? -2.910 -17.517 -20.841 1.00 82.94 218 GLY A O 1
ATOM 1700 N N . LEU A 1 219 ? -1.303 -15.967 -20.634 1.00 85.50 219 LEU A N 1
ATOM 1701 C CA . LEU A 1 219 ? -1.029 -16.213 -19.219 1.00 85.50 219 LEU A CA 1
ATOM 1702 C C . LEU A 1 219 ? -1.914 -15.337 -18.329 1.00 85.50 219 LEU A C 1
ATOM 1704 O O . LEU A 1 219 ? -2.118 -14.151 -18.604 1.00 85.50 219 LEU A O 1
ATOM 1708 N N . GLU A 1 220 ? -2.408 -15.916 -17.236 1.00 90.75 220 GLU A N 1
ATOM 1709 C CA . GLU A 1 220 ? -3.043 -15.154 -16.161 1.00 90.75 220 GLU A CA 1
ATOM 1710 C C . GLU A 1 220 ? -1.964 -14.363 -15.418 1.00 90.75 220 GLU A C 1
ATOM 1712 O O . GLU A 1 220 ? -0.951 -14.929 -15.013 1.00 90.75 220 GLU A O 1
ATOM 1717 N N . GLU A 1 221 ? -2.176 -13.060 -15.259 1.00 90.62 221 GLU A N 1
ATOM 1718 C CA . GLU A 1 221 ? -1.278 -12.131 -14.577 1.00 90.62 221 GLU A CA 1
ATOM 1719 C C . GLU A 1 221 ? -1.956 -11.575 -13.324 1.00 90.62 221 GLU A C 1
ATOM 1721 O O . GLU A 1 221 ? -3.122 -11.194 -13.380 1.00 90.62 221 GLU A O 1
ATOM 1726 N N . TYR A 1 222 ? -1.194 -11.405 -12.243 1.00 94.81 222 TYR A N 1
ATOM 1727 C CA . TYR A 1 222 ? -1.547 -10.521 -11.132 1.00 94.81 222 TYR A CA 1
ATOM 1728 C C . TYR A 1 222 ? -0.459 -9.477 -10.911 1.00 94.81 222 TYR A C 1
ATOM 1730 O O . TYR A 1 222 ? 0.707 -9.816 -10.687 1.00 94.81 222 TYR A O 1
ATOM 1738 N N . GLY A 1 223 ? -0.835 -8.199 -10.945 1.00 93.44 223 GLY A N 1
ATOM 1739 C CA . GLY A 1 223 ? 0.136 -7.115 -10.903 1.00 93.44 223 GLY A CA 1
ATOM 1740 C C . GLY A 1 223 ? -0.419 -5.751 -10.515 1.00 93.44 223 GLY A C 1
ATOM 1741 O O . GLY A 1 223 ? -1.596 -5.579 -10.191 1.00 93.44 223 GLY A O 1
ATOM 1742 N N . HIS A 1 224 ? 0.472 -4.763 -10.529 1.00 93.25 224 HIS A N 1
ATOM 1743 C CA . HIS A 1 224 ? 0.143 -3.358 -10.315 1.00 93.25 224 HIS A CA 1
ATOM 1744 C C . HIS A 1 224 ? 1.139 -2.471 -11.072 1.00 93.25 224 HIS A C 1
ATOM 1746 O O . HIS A 1 224 ? 2.343 -2.723 -11.070 1.00 93.25 224 HIS A O 1
ATOM 1752 N N . ASN A 1 225 ? 0.644 -1.387 -11.672 1.00 89.50 225 ASN A N 1
ATOM 1753 C CA . ASN A 1 225 ? 1.471 -0.365 -12.319 1.00 89.50 225 ASN A CA 1
ATOM 1754 C C . ASN A 1 225 ? 1.615 0.877 -11.442 1.00 89.50 225 ASN A C 1
ATOM 1756 O O . ASN A 1 225 ? 0.804 1.128 -10.548 1.00 89.50 225 ASN A O 1
ATOM 1760 N N . GLY A 1 226 ? 2.622 1.700 -11.692 1.00 88.38 226 GLY A N 1
ATOM 1761 C CA . GLY A 1 226 ? 2.726 2.997 -11.047 1.00 88.38 226 GLY A CA 1
ATOM 1762 C C . GLY A 1 226 ? 3.473 4.005 -11.887 1.00 88.38 226 GLY A C 1
ATOM 1763 O O . GLY A 1 226 ? 4.422 3.655 -12.568 1.00 88.38 226 GLY A O 1
ATOM 1764 N N . MET A 1 227 ? 3.051 5.254 -11.760 1.00 86.38 227 MET A N 1
ATOM 1765 C CA . MET A 1 227 ? 3.745 6.429 -12.263 1.00 86.38 227 MET A CA 1
ATOM 1766 C C . MET A 1 227 ? 3.877 7.437 -11.118 1.00 86.38 227 MET A C 1
ATOM 1768 O O . MET A 1 227 ? 3.031 7.446 -10.210 1.00 86.38 227 MET A O 1
ATOM 1772 N N . HIS A 1 228 ? 4.934 8.242 -11.121 1.00 87.38 228 HIS A N 1
ATOM 1773 C CA . HIS A 1 228 ? 5.040 9.427 -10.276 1.00 87.38 228 HIS A CA 1
ATOM 1774 C C . HIS A 1 228 ? 5.943 10.481 -10.935 1.00 87.38 228 HIS A C 1
ATOM 1776 O O . HIS A 1 228 ? 7.048 10.128 -11.341 1.00 87.38 228 HIS A O 1
ATOM 1782 N N . PRO A 1 229 ? 5.514 11.754 -11.008 1.00 81.44 229 PRO A N 1
ATOM 1783 C CA . PRO A 1 229 ? 4.248 12.288 -10.512 1.00 81.44 229 PRO A CA 1
ATOM 1784 C C . PRO A 1 229 ? 3.049 11.946 -11.410 1.00 81.44 229 PRO A C 1
ATOM 1786 O O . PRO A 1 229 ? 1.921 12.089 -10.948 1.00 81.44 229 PRO A O 1
ATOM 1789 N N . GLY A 1 230 ? 3.272 11.394 -12.611 1.00 74.31 230 GLY A N 1
ATOM 1790 C CA . GLY A 1 230 ? 2.223 11.220 -13.620 1.00 74.31 230 GLY A CA 1
ATOM 1791 C C . GLY A 1 230 ? 1.902 12.537 -14.337 1.00 74.31 230 GLY A C 1
ATOM 1792 O O . GLY A 1 230 ? 2.404 13.588 -13.940 1.00 74.31 230 GLY A O 1
ATOM 1793 N N . ASN A 1 231 ? 1.054 12.475 -15.373 1.00 59.75 231 ASN A N 1
ATOM 1794 C CA . ASN A 1 231 ? 0.690 13.617 -16.227 1.00 59.75 231 ASN A CA 1
ATOM 1795 C C . ASN A 1 231 ? 0.354 14.895 -15.419 1.00 59.75 231 ASN A C 1
ATOM 1797 O O . ASN A 1 231 ? -0.653 14.922 -14.704 1.00 59.75 231 ASN A O 1
ATOM 1801 N N . PRO A 1 232 ? 1.138 15.977 -15.550 1.00 55.00 232 PRO A N 1
ATOM 1802 C CA . PRO A 1 232 ? 0.882 17.242 -14.912 1.00 55.00 232 PRO A CA 1
ATOM 1803 C C . PRO A 1 232 ? 0.213 18.147 -15.938 1.00 55.00 232 PRO A C 1
ATOM 1805 O O . PRO A 1 232 ? 0.836 18.600 -16.889 1.00 55.00 232 PRO A O 1
ATOM 1808 N N . VAL A 1 233 ? -1.035 18.512 -15.661 1.00 45.09 233 VAL A N 1
ATOM 1809 C CA . VAL A 1 233 ? -1.746 19.595 -16.355 1.00 45.09 233 VAL A CA 1
ATOM 1810 C C . VAL A 1 233 ? -2.122 19.257 -17.815 1.00 45.09 233 VAL A C 1
ATOM 1812 O O . VAL A 1 233 ? -1.321 18.719 -18.575 1.00 45.09 233 VAL A O 1
ATOM 1815 N N . PRO A 1 234 ? -3.334 19.606 -18.280 1.00 42.12 234 PRO A N 1
ATOM 1816 C CA . PRO A 1 234 ? -3.597 19.680 -19.714 1.00 42.12 234 PRO A CA 1
ATOM 1817 C C . PRO A 1 234 ? -2.559 20.605 -20.380 1.00 42.12 234 PRO A C 1
ATOM 1819 O O . PRO A 1 234 ? -2.577 21.813 -20.154 1.00 42.12 234 PRO A O 1
ATOM 1822 N N . GLY A 1 235 ? -1.637 20.031 -21.162 1.00 49.41 235 GLY A N 1
ATOM 1823 C CA . GLY A 1 235 ? -0.614 20.767 -21.916 1.00 49.41 235 GLY A CA 1
ATOM 1824 C C . GLY A 1 235 ? 0.755 20.955 -21.242 1.00 49.41 235 GLY A C 1
ATOM 1825 O O . GLY A 1 235 ? 1.538 21.754 -21.751 1.00 49.41 235 GLY A O 1
ATOM 1826 N N . GLY A 1 236 ? 1.068 20.262 -20.137 1.00 53.44 236 GLY A N 1
ATOM 1827 C CA . GLY A 1 236 ? 2.383 20.323 -19.479 1.00 53.44 236 GLY A CA 1
ATOM 1828 C C . GLY A 1 236 ? 3.141 18.988 -19.464 1.00 53.44 236 GLY A C 1
ATOM 1829 O O . GLY A 1 236 ? 2.536 17.921 -19.445 1.00 53.44 236 GLY A O 1
ATOM 1830 N N . LEU A 1 237 ? 4.477 19.054 -19.440 1.00 58.38 237 LEU A N 1
ATOM 1831 C CA . LEU A 1 237 ? 5.359 17.929 -19.107 1.00 58.38 237 LEU A CA 1
ATOM 1832 C C . LEU A 1 237 ? 5.948 18.135 -17.699 1.00 58.38 237 LEU A C 1
ATOM 1834 O O . LEU A 1 237 ? 6.240 19.256 -17.286 1.00 58.38 237 LEU A O 1
ATOM 1838 N N . ASN A 1 238 ? 6.123 17.050 -16.952 1.00 69.88 238 ASN A N 1
ATOM 1839 C CA . ASN A 1 238 ? 6.728 16.993 -15.616 1.00 69.88 238 ASN A CA 1
ATOM 1840 C C . ASN A 1 238 ? 8.258 17.004 -15.731 1.00 69.88 238 ASN A C 1
ATOM 1842 O O . ASN A 1 238 ? 8.808 16.451 -16.680 1.00 69.88 238 ASN A O 1
ATOM 1846 N N . LEU A 1 239 ? 8.942 17.527 -14.701 1.00 74.81 239 LEU A N 1
ATOM 1847 C CA . LEU A 1 239 ? 10.417 17.612 -14.577 1.00 74.81 239 LEU A CA 1
ATOM 1848 C C . LEU A 1 239 ? 11.151 16.247 -14.602 1.00 74.81 239 LEU A C 1
ATOM 1850 O O . LEU A 1 239 ? 12.374 16.168 -14.514 1.00 74.81 239 LEU A O 1
ATOM 1854 N N . GLY A 1 240 ? 10.392 15.162 -14.679 1.00 81.50 240 GLY A N 1
ATOM 1855 C CA . GLY A 1 240 ? 10.822 13.779 -14.764 1.00 81.50 240 GLY A CA 1
ATOM 1856 C C . GLY A 1 240 ? 9.678 12.868 -14.342 1.00 81.50 240 GLY A C 1
ATOM 1857 O O . GLY A 1 240 ? 8.685 13.327 -13.771 1.00 81.50 240 GLY A O 1
ATOM 1858 N N . GLU A 1 241 ? 9.809 11.574 -14.603 1.00 85.31 241 GLU A N 1
ATOM 1859 C CA . GLU A 1 241 ? 8.844 10.580 -14.142 1.00 85.31 241 GLU A CA 1
ATOM 1860 C C . GLU A 1 241 ? 9.533 9.271 -13.773 1.00 85.31 241 GLU A C 1
ATOM 1862 O O . GLU A 1 241 ? 10.528 8.885 -14.380 1.00 85.31 241 GLU A O 1
ATOM 1867 N N . VAL A 1 242 ? 8.981 8.574 -12.783 1.00 87.75 242 VAL A N 1
ATOM 1868 C CA . VAL A 1 242 ? 9.263 7.161 -12.556 1.00 87.75 242 VAL A CA 1
ATOM 1869 C C . VAL A 1 242 ? 8.061 6.317 -12.968 1.00 87.75 242 VAL A C 1
ATOM 1871 O O . VAL A 1 242 ? 6.973 6.451 -12.408 1.00 87.75 242 VAL A O 1
ATOM 1874 N N . GLY A 1 243 ? 8.274 5.418 -13.925 1.00 87.56 243 GLY A N 1
ATOM 1875 C CA . GLY A 1 243 ? 7.356 4.360 -14.326 1.00 87.56 243 GLY A CA 1
ATOM 1876 C C . GLY A 1 243 ? 7.722 3.038 -13.652 1.00 87.56 243 GLY A C 1
ATOM 1877 O O . GLY A 1 243 ? 8.885 2.653 -13.583 1.00 87.56 243 GLY A O 1
ATOM 1878 N N . THR A 1 244 ? 6.731 2.315 -13.143 1.00 89.44 244 THR A N 1
ATOM 1879 C CA . THR A 1 244 ? 6.919 1.032 -12.451 1.00 89.44 244 THR A CA 1
ATOM 1880 C C . THR A 1 244 ? 5.877 0.007 -12.887 1.00 89.44 244 THR A C 1
ATOM 1882 O O . THR A 1 244 ? 4.719 0.351 -13.143 1.00 89.44 244 THR A O 1
ATOM 1885 N N . THR A 1 245 ? 6.266 -1.264 -12.948 1.00 89.25 245 THR A N 1
ATOM 1886 C CA . THR A 1 245 ? 5.336 -2.402 -13.001 1.00 89.25 245 THR A CA 1
ATOM 1887 C C . THR A 1 245 ? 5.831 -3.502 -12.081 1.00 89.25 245 THR A C 1
ATOM 1889 O O . THR A 1 245 ? 7.038 -3.714 -11.949 1.00 89.25 245 THR A O 1
ATOM 1892 N N . ILE A 1 246 ? 4.892 -4.215 -11.475 1.00 92.31 246 ILE A N 1
ATOM 1893 C CA . ILE A 1 246 ? 5.135 -5.513 -10.857 1.00 92.31 246 ILE A CA 1
ATOM 1894 C C . ILE A 1 246 ? 4.085 -6.485 -11.361 1.00 92.31 246 ILE A C 1
ATOM 1896 O O . ILE A 1 246 ? 2.920 -6.110 -11.497 1.00 92.31 246 ILE A O 1
ATOM 1900 N N . ALA A 1 247 ? 4.490 -7.716 -11.633 1.00 91.19 247 ALA A N 1
ATOM 1901 C CA . ALA A 1 247 ? 3.592 -8.754 -12.108 1.00 91.19 247 ALA A CA 1
ATOM 1902 C C . ALA A 1 247 ? 4.127 -10.142 -11.757 1.00 91.19 247 ALA A C 1
ATOM 1904 O O . ALA A 1 247 ? 5.341 -10.359 -11.736 1.00 91.19 247 ALA A O 1
ATOM 1905 N N . GLY A 1 248 ? 3.226 -11.090 -11.537 1.00 91.75 248 GLY A N 1
ATOM 1906 C CA . GLY A 1 248 ? 3.517 -12.511 -11.678 1.00 91.75 248 GLY A CA 1
ATOM 1907 C C . GLY A 1 248 ? 2.458 -13.210 -12.517 1.00 91.75 248 GLY A C 1
ATOM 1908 O O . GLY A 1 248 ? 1.335 -12.722 -12.625 1.00 91.75 248 GLY A O 1
ATOM 1909 N N . TYR A 1 249 ? 2.852 -14.322 -13.126 1.00 90.00 249 TYR A N 1
ATOM 1910 C CA . TYR A 1 249 ? 2.119 -15.057 -14.142 1.00 90.00 249 TYR A CA 1
ATOM 1911 C C . TYR A 1 249 ? 1.851 -16.508 -13.727 1.00 90.00 249 TYR A C 1
ATOM 1913 O O . TYR A 1 249 ? 2.599 -17.098 -12.944 1.00 90.00 249 TYR A O 1
ATOM 1921 N N . SER A 1 250 ? 0.825 -17.125 -14.312 1.00 90.00 250 SER A N 1
ATOM 1922 C CA . SER A 1 250 ? 0.428 -18.514 -14.030 1.00 90.00 250 SER A CA 1
ATOM 1923 C C . SER A 1 250 ? 1.526 -19.568 -14.248 1.00 90.00 250 SER A C 1
ATOM 1925 O O . SER A 1 250 ? 1.447 -20.649 -13.673 1.00 90.00 250 SER A O 1
ATOM 1927 N N . ASN A 1 251 ? 2.579 -19.264 -15.013 1.00 87.50 251 ASN A N 1
ATOM 1928 C CA . ASN A 1 251 ? 3.739 -20.141 -15.218 1.00 87.50 251 ASN A CA 1
ATOM 1929 C C . ASN A 1 251 ? 4.882 -19.941 -14.193 1.00 87.50 251 ASN A C 1
ATOM 1931 O O . ASN A 1 251 ? 5.970 -20.484 -14.369 1.00 87.50 251 ASN A O 1
ATOM 1935 N N . GLY A 1 252 ? 4.675 -19.156 -13.128 1.00 88.56 252 GLY A N 1
ATOM 1936 C CA . GLY A 1 252 ? 5.645 -18.979 -12.036 1.00 88.56 252 GLY A CA 1
ATOM 1937 C C . GLY A 1 252 ? 6.704 -17.890 -12.264 1.00 88.56 252 GLY A C 1
ATOM 1938 O O . GLY A 1 252 ? 7.574 -17.662 -11.407 1.00 88.56 252 GLY A O 1
ATOM 1939 N N . ILE A 1 253 ? 6.633 -17.180 -13.392 1.00 87.06 253 ILE A N 1
ATOM 1940 C CA . ILE A 1 253 ? 7.500 -16.034 -13.689 1.00 87.06 253 ILE A CA 1
ATOM 1941 C C . ILE A 1 253 ? 7.002 -14.788 -12.965 1.00 87.06 253 ILE A C 1
ATOM 1943 O O . ILE A 1 253 ? 5.813 -14.608 -12.720 1.00 87.06 253 ILE A O 1
ATOM 1947 N N . SER A 1 254 ? 7.925 -13.906 -12.604 1.00 89.00 254 SER A N 1
ATOM 1948 C CA . SER A 1 254 ? 7.623 -12.606 -12.009 1.00 89.00 254 SER A CA 1
ATOM 1949 C C . SER A 1 254 ? 8.505 -11.532 -12.613 1.00 89.00 254 SER A C 1
ATOM 1951 O O . SER A 1 254 ? 9.699 -11.759 -12.804 1.00 89.00 254 SER A O 1
ATOM 1953 N N . VAL A 1 255 ? 7.936 -10.355 -12.831 1.00 87.88 255 VAL A N 1
ATOM 1954 C CA . VAL A 1 255 ? 8.619 -9.188 -13.385 1.00 87.88 255 VAL A CA 1
ATOM 1955 C C . VAL A 1 255 ? 8.464 -8.019 -12.422 1.00 87.88 255 VAL A C 1
ATOM 1957 O O . VAL A 1 255 ? 7.379 -7.770 -11.899 1.00 87.88 255 VAL A O 1
ATOM 1960 N N . ALA A 1 256 ? 9.552 -7.282 -12.226 1.00 92.00 256 ALA A N 1
ATOM 1961 C CA . ALA A 1 256 ? 9.540 -5.944 -11.661 1.00 92.00 256 ALA A CA 1
ATOM 1962 C C . ALA A 1 256 ? 10.348 -5.042 -12.599 1.00 92.00 256 ALA A C 1
ATOM 1964 O O . ALA A 1 256 ? 11.514 -5.322 -12.868 1.00 92.00 256 ALA A O 1
ATOM 1965 N N . LEU A 1 257 ? 9.719 -3.988 -13.116 1.00 90.12 257 LEU A N 1
ATOM 1966 C CA . LEU A 1 257 ? 10.333 -3.034 -14.040 1.00 90.12 257 LEU A CA 1
ATOM 1967 C C . LEU A 1 257 ? 10.259 -1.641 -13.435 1.00 90.12 257 LEU A C 1
ATOM 1969 O O . LEU A 1 257 ? 9.205 -1.238 -12.943 1.00 90.12 257 LEU A O 1
ATOM 1973 N N . PHE A 1 258 ? 11.373 -0.924 -13.507 1.00 90.62 258 PHE A N 1
ATOM 1974 C CA . PHE A 1 258 ? 11.495 0.470 -13.116 1.00 90.62 258 PHE A CA 1
ATOM 1975 C C . PHE A 1 258 ? 12.087 1.226 -14.298 1.00 90.62 258 PHE A C 1
ATOM 1977 O O . PHE A 1 258 ? 13.088 0.803 -14.871 1.00 90.62 258 PHE A O 1
ATOM 1984 N N . VAL A 1 259 ? 11.455 2.334 -14.648 1.00 88.06 259 VAL A N 1
ATOM 1985 C CA . VAL A 1 259 ? 11.908 3.273 -15.664 1.00 88.06 259 VAL A CA 1
ATOM 1986 C C . VAL A 1 259 ? 11.961 4.630 -14.993 1.00 88.06 259 VAL A C 1
ATOM 1988 O O . VAL A 1 259 ? 10.993 5.034 -14.360 1.00 88.06 259 VAL A O 1
ATOM 1991 N N . ASN A 1 260 ? 13.073 5.335 -15.115 1.00 89.12 260 ASN A N 1
ATOM 1992 C CA . ASN A 1 260 ? 13.263 6.655 -14.529 1.00 89.12 260 ASN A CA 1
ATOM 1993 C C . ASN A 1 260 ? 13.047 7.792 -15.543 1.00 89.12 260 ASN A C 1
ATOM 1995 O O . ASN A 1 260 ? 13.689 8.834 -15.435 1.00 89.12 260 ASN A O 1
ATOM 1999 N N . SER A 1 261 ? 12.171 7.586 -16.528 1.00 83.25 261 SER A N 1
ATOM 2000 C CA . SER A 1 261 ? 11.711 8.612 -17.461 1.00 83.25 261 SER A CA 1
ATOM 2001 C C . SER A 1 261 ? 10.280 8.343 -17.928 1.00 83.25 261 SER A C 1
ATOM 2003 O O . SER A 1 261 ? 9.778 7.219 -17.809 1.00 83.25 261 SER A O 1
ATOM 2005 N N . GLN A 1 262 ? 9.639 9.351 -18.526 1.00 75.62 262 GLN A N 1
ATOM 2006 C CA . GLN A 1 262 ? 8.489 9.118 -19.400 1.00 75.62 262 GLN A CA 1
ATOM 2007 C C . GLN A 1 262 ? 8.960 8.301 -20.614 1.00 75.62 262 GLN A C 1
ATOM 2009 O O . GLN A 1 262 ? 10.080 8.476 -21.087 1.00 75.62 262 GLN A O 1
ATOM 2014 N N . ILE A 1 263 ? 8.137 7.391 -21.126 1.00 65.19 263 ILE A N 1
ATOM 2015 C CA . ILE A 1 263 ? 8.432 6.697 -22.400 1.00 65.19 263 ILE A CA 1
ATOM 2016 C C . ILE A 1 263 ? 7.357 7.023 -23.452 1.00 65.19 263 ILE A C 1
ATOM 2018 O O . ILE A 1 263 ? 7.605 6.861 -24.639 1.00 65.19 263 ILE A O 1
ATOM 2022 N N . ASP A 1 264 ? 6.191 7.538 -23.041 1.00 57.28 264 ASP A N 1
ATOM 2023 C CA . ASP A 1 264 ? 5.115 8.022 -23.914 1.00 57.28 264 ASP A CA 1
ATOM 2024 C C . ASP A 1 264 ? 4.177 8.952 -23.116 1.00 57.28 264 ASP A C 1
ATOM 2026 O O . ASP A 1 264 ? 4.109 8.888 -21.888 1.00 57.28 264 ASP A O 1
ATOM 2030 N N . SER A 1 265 ? 3.453 9.809 -23.827 1.00 50.56 265 SER A N 1
ATOM 2031 C CA . SER A 1 265 ? 2.675 10.966 -23.365 1.00 50.56 265 SER A CA 1
ATOM 2032 C C . SER A 1 265 ? 1.327 10.667 -22.679 1.00 50.56 265 SER A C 1
ATOM 2034 O O . SER A 1 265 ? 0.540 11.590 -22.451 1.00 50.56 265 SER A O 1
ATOM 2036 N N . GLY A 1 266 ? 1.011 9.417 -22.322 1.00 50.22 266 GLY A N 1
ATOM 2037 C CA . GLY A 1 266 ? -0.335 9.145 -21.793 1.00 50.22 266 GLY A CA 1
ATOM 2038 C C . GLY A 1 266 ? -0.671 7.767 -21.232 1.00 50.22 266 GLY A C 1
ATOM 2039 O O . GLY A 1 266 ? -1.790 7.602 -20.750 1.00 50.22 266 GLY A O 1
ATOM 2040 N N . ASP A 1 267 ? 0.239 6.794 -21.238 1.00 50.69 267 ASP A N 1
ATOM 2041 C CA . ASP A 1 267 ? 0.000 5.492 -20.604 1.00 50.69 267 ASP A CA 1
ATOM 2042 C C . ASP A 1 267 ? 1.170 5.130 -19.684 1.00 50.69 267 ASP A C 1
ATOM 2044 O O . ASP A 1 267 ? 2.290 5.609 -19.865 1.00 50.69 267 ASP A O 1
ATOM 2048 N N . SER A 1 268 ? 0.932 4.262 -18.695 1.00 54.72 268 SER A N 1
ATOM 2049 C CA . SER A 1 268 ? 2.027 3.636 -17.949 1.00 54.72 268 SER A CA 1
ATOM 2050 C C . SER A 1 268 ? 2.804 2.729 -18.906 1.00 54.72 268 SER A C 1
ATOM 2052 O O . SER A 1 268 ? 2.538 1.536 -19.042 1.00 54.72 268 SER A O 1
ATOM 2054 N N . THR A 1 269 ? 3.763 3.314 -19.606 1.00 54.56 269 THR A N 1
ATOM 2055 C CA . THR A 1 269 ? 4.608 2.719 -20.650 1.00 54.56 269 THR A CA 1
ATOM 2056 C C . THR A 1 269 ? 5.410 1.495 -20.224 1.00 54.56 269 THR A C 1
ATOM 2058 O O . THR A 1 269 ? 5.972 0.780 -21.055 1.00 54.56 269 THR A O 1
ATOM 2061 N N . SER A 1 270 ? 5.404 1.177 -18.932 1.00 60.84 270 SER A N 1
ATOM 2062 C CA . SER A 1 270 ? 5.861 -0.108 -18.426 1.00 60.84 270 SER A CA 1
ATOM 2063 C C . SER A 1 270 ? 5.036 -1.286 -18.970 1.00 60.84 270 SER A C 1
ATOM 2065 O O . SER A 1 270 ? 5.568 -2.390 -19.057 1.00 60.84 270 SER A O 1
ATOM 2067 N N . LYS A 1 271 ? 3.776 -1.086 -19.393 1.00 61.12 271 LYS A N 1
ATOM 2068 C CA . LYS A 1 271 ? 2.897 -2.161 -19.887 1.00 61.12 271 LYS A CA 1
ATOM 2069 C C . LYS A 1 271 ? 3.301 -2.712 -21.271 1.00 61.12 271 LYS A C 1
ATOM 2071 O O . LYS A 1 271 ? 3.397 -3.938 -21.377 1.00 61.12 271 LYS A O 1
ATOM 2076 N N . PRO A 1 272 ? 3.592 -1.900 -22.310 1.00 64.94 272 PRO A N 1
ATOM 2077 C CA . PRO A 1 272 ? 4.160 -2.404 -23.565 1.00 64.94 272 PRO A CA 1
ATOM 2078 C C . PRO A 1 272 ? 5.500 -3.128 -23.384 1.00 64.94 272 PRO A C 1
ATOM 2080 O O . PRO A 1 272 ? 5.656 -4.237 -23.888 1.00 64.94 272 PRO A O 1
ATOM 2083 N N . ILE A 1 273 ? 6.429 -2.565 -22.598 1.00 68.94 273 ILE A N 1
ATOM 2084 C CA . ILE A 1 273 ? 7.739 -3.192 -22.329 1.00 68.94 273 ILE A CA 1
ATOM 2085 C C . ILE A 1 273 ? 7.554 -4.536 -21.624 1.00 68.94 273 ILE A C 1
ATOM 2087 O O . ILE A 1 273 ? 8.143 -5.539 -22.018 1.00 68.94 273 ILE A O 1
ATOM 2091 N N . ARG A 1 274 ? 6.675 -4.587 -20.619 1.00 68.81 274 ARG A N 1
ATOM 2092 C CA . ARG A 1 274 ? 6.306 -5.834 -19.943 1.00 68.81 274 ARG A CA 1
ATOM 2093 C C . ARG A 1 274 ? 5.711 -6.850 -20.914 1.00 68.81 274 ARG A C 1
ATOM 2095 O O . ARG A 1 274 ? 6.076 -8.016 -20.856 1.00 68.81 274 ARG A O 1
ATOM 2102 N N . THR A 1 275 ? 4.816 -6.418 -21.799 1.00 68.25 275 THR A N 1
ATOM 2103 C CA . THR A 1 275 ? 4.188 -7.295 -22.798 1.00 68.25 275 THR A CA 1
ATOM 2104 C C . THR A 1 275 ? 5.237 -7.892 -23.732 1.00 68.25 275 THR A C 1
ATOM 2106 O O . THR A 1 275 ? 5.205 -9.094 -23.970 1.00 68.25 275 THR A O 1
ATOM 2109 N N . ALA A 1 276 ? 6.201 -7.088 -24.191 1.00 71.62 276 ALA A N 1
ATOM 2110 C CA . ALA A 1 276 ? 7.306 -7.558 -25.022 1.00 71.62 276 ALA A CA 1
ATOM 2111 C C . ALA A 1 276 ? 8.199 -8.569 -24.283 1.00 71.62 276 ALA A C 1
ATOM 2113 O O . ALA A 1 276 ? 8.472 -9.634 -24.825 1.00 71.62 276 ALA A O 1
ATOM 2114 N N . ILE A 1 277 ? 8.577 -8.287 -23.028 1.00 73.88 277 ILE A N 1
ATOM 2115 C CA . ILE A 1 277 ? 9.365 -9.213 -22.192 1.00 73.88 277 ILE A CA 1
ATOM 2116 C C . ILE A 1 277 ? 8.641 -10.557 -22.033 1.00 73.88 277 ILE A C 1
ATOM 2118 O O . ILE A 1 277 ? 9.261 -11.609 -22.122 1.00 73.88 277 ILE A O 1
ATOM 2122 N N . ILE A 1 278 ? 7.326 -10.545 -21.804 1.00 70.25 278 ILE A N 1
ATOM 2123 C CA . ILE A 1 278 ? 6.562 -11.783 -21.607 1.00 70.25 278 ILE A CA 1
ATOM 2124 C C . ILE A 1 278 ? 6.328 -12.535 -22.909 1.00 70.25 278 ILE A C 1
ATOM 2126 O O . ILE A 1 278 ? 6.423 -13.757 -22.903 1.00 70.25 278 ILE A O 1
ATOM 2130 N N . ALA A 1 279 ? 6.053 -11.836 -24.011 1.00 71.25 279 ALA A N 1
ATOM 2131 C CA . ALA A 1 279 ? 5.952 -12.466 -25.322 1.00 71.25 279 ALA A CA 1
ATOM 2132 C C . ALA A 1 279 ? 7.266 -13.167 -25.698 1.00 71.25 279 ALA A C 1
ATOM 2134 O O . ALA A 1 279 ? 7.233 -14.293 -26.183 1.00 71.25 279 ALA A O 1
ATOM 2135 N N . ASP A 1 280 ? 8.405 -12.538 -25.402 1.00 74.19 280 ASP A N 1
ATOM 2136 C CA . ASP A 1 280 ? 9.725 -13.131 -25.605 1.00 74.19 280 ASP A CA 1
ATOM 2137 C C . ASP A 1 280 ? 9.935 -14.366 -24.719 1.00 74.19 280 ASP A C 1
ATOM 2139 O O . ASP A 1 280 ? 10.282 -15.432 -25.219 1.00 74.19 280 ASP A O 1
ATOM 2143 N N . ILE A 1 281 ? 9.626 -14.280 -23.422 1.00 70.44 281 ILE A N 1
ATOM 2144 C CA . ILE A 1 281 ? 9.755 -15.430 -22.518 1.00 70.44 281 ILE A CA 1
ATOM 2145 C C . ILE A 1 281 ? 8.829 -16.584 -22.933 1.00 70.44 281 ILE A C 1
ATOM 2147 O O . ILE A 1 281 ? 9.252 -17.735 -22.913 1.00 70.44 281 ILE A O 1
ATOM 2151 N N . ALA A 1 282 ? 7.588 -16.298 -23.335 1.00 67.56 282 ALA A N 1
ATOM 2152 C CA . ALA A 1 282 ? 6.638 -17.311 -23.793 1.00 67.56 282 ALA A CA 1
ATOM 2153 C C . ALA A 1 282 ? 7.051 -17.957 -25.126 1.00 67.56 282 ALA A C 1
ATOM 2155 O O . ALA A 1 282 ? 6.709 -19.108 -25.368 1.00 67.56 282 ALA A O 1
ATOM 2156 N N . ALA A 1 283 ? 7.788 -17.240 -25.980 1.00 68.38 283 ALA A N 1
ATOM 2157 C CA . ALA A 1 283 ? 8.314 -17.774 -27.235 1.00 68.38 283 ALA A CA 1
ATOM 2158 C C . ALA A 1 283 ? 9.541 -18.691 -27.049 1.00 68.38 283 ALA A C 1
ATOM 2160 O O . ALA A 1 283 ? 9.890 -19.421 -27.974 1.00 68.38 283 ALA A O 1
ATOM 2161 N N . HIS A 1 284 ? 10.189 -18.653 -25.879 1.00 64.06 284 HIS A N 1
ATOM 2162 C CA . HIS A 1 284 ? 11.419 -19.397 -25.576 1.00 64.06 284 HIS A CA 1
ATOM 2163 C C . HIS A 1 284 ? 11.252 -20.447 -24.453 1.00 64.06 284 HIS A C 1
ATOM 2165 O O . HIS A 1 284 ? 12.254 -20.947 -23.933 1.00 64.06 284 HIS A O 1
ATOM 2171 N N . GLN A 1 285 ? 10.010 -20.775 -24.075 1.00 59.41 285 GLN A N 1
ATOM 2172 C CA . GLN A 1 285 ? 9.640 -21.913 -23.214 1.00 59.41 285 GLN A CA 1
ATOM 2173 C C . GLN A 1 285 ? 9.105 -23.074 -24.052 1.00 59.41 285 GLN A C 1
ATOM 2175 O O . GLN A 1 285 ? 9.399 -24.229 -23.673 1.00 59.41 285 GLN A O 1
#